Protein AF-A0A2Z6P6X8-F1 (afdb_monomer_lite)

Secondary structure (DSSP, 8-state):
-HHHHHHHHTS-GGGSPPPHHHHHHHHHHHHHHTTTSEEEEPPHHHHHHTT----SSEEEEESS-SSEEEE-TTSGGGTT--SEEE-SEEEEE--B-TTSPBPPPEEEEES-EEE-HHHHHHH-GGGEEEPPPPSSSPPEEETTTTEEEEEE-EEETTTTEEPPPEEEE---HHHHHHHHHHHHHTTSS-GGGGGTGGG-SS-GGGGGSGGGGG-----

Sequence (219 aa):
TLEDVEYAWRVSSAHYPPPLVEERLICQSICAGWADRVAKRIPISSRVAEGGTITRAGRYQSCMVDESIFLHRWSSVSTARPEFLVYNELLETKRPNKEGETSAKRAYMHGVTSVDPSWLVENAKSSCSFSPPLEDPRPFYDAQADQVKCWVIPTFGRFCWVLPKHSMPISNVELRVQVFAYALLEGQVCPCLKSVRKYMSAPPESILRRESFGQKRKG

Structure (mmCIF, N/CA/C/O backbone):
data_AF-A0A2Z6P6X8-F1
#
_entry.id   AF-A0A2Z6P6X8-F1
#
loop_
_atom_site.group_PDB
_atom_site.id
_atom_site.type_symbol
_atom_site.label_atom_id
_atom_site.label_alt_id
_atom_site.label_comp_id
_atom_site.label_asym_id
_atom_site.label_entity_id
_atom_site.label_seq_id
_atom_site.pdbx_PDB_ins_code
_atom_site.Cartn_x
_atom_site.Cartn_y
_atom_site.Cartn_z
_atom_site.occupancy
_atom_site.B_iso_or_equiv
_atom_site.auth_seq_id
_atom_site.auth_comp_id
_atom_site.auth_asym_id
_atom_site.auth_atom_id
_atom_site.pdbx_PDB_model_num
ATOM 1 N N . THR A 1 1 ? -5.338 -33.903 -24.196 1.00 64.00 1 THR A N 1
ATOM 2 C CA . THR A 1 1 ? -3.890 -34.062 -24.476 1.00 64.00 1 THR A CA 1
ATOM 3 C C . THR A 1 1 ? -3.197 -32.716 -24.310 1.00 64.00 1 THR A C 1
ATOM 5 O O . THR A 1 1 ? -3.882 -31.729 -24.073 1.00 64.00 1 THR A O 1
ATOM 8 N N . LEU A 1 2 ? -1.861 -32.647 -24.371 1.00 57.72 2 LEU A N 1
ATOM 9 C CA . LEU A 1 2 ? -1.121 -31.372 -24.282 1.00 57.72 2 LEU A CA 1
ATOM 10 C C . LEU A 1 2 ? -1.574 -30.375 -25.375 1.00 57.72 2 LEU A C 1
ATOM 12 O O . LEU A 1 2 ? -1.667 -29.176 -25.133 1.00 57.72 2 LEU A O 1
ATOM 16 N N . GLU A 1 3 ? -1.958 -30.908 -26.537 1.00 65.88 3 GLU A N 1
ATOM 17 C CA . GLU A 1 3 ? -2.521 -30.167 -27.671 1.00 65.88 3 GLU A CA 1
ATOM 18 C C . GLU A 1 3 ? -3.879 -29.513 -27.357 1.00 65.88 3 GLU A C 1
ATOM 20 O O . GLU A 1 3 ? -4.109 -28.377 -27.763 1.00 65.88 3 GLU A O 1
ATOM 25 N N . ASP A 1 4 ? -4.751 -30.164 -26.574 1.00 67.56 4 ASP A N 1
ATOM 26 C CA . ASP A 1 4 ? -6.040 -29.581 -26.157 1.00 67.56 4 ASP A CA 1
ATOM 27 C C . ASP A 1 4 ? -5.848 -28.373 -25.227 1.00 67.56 4 ASP A C 1
ATOM 29 O O . ASP A 1 4 ? -6.615 -27.411 -25.274 1.00 67.56 4 ASP A O 1
ATOM 33 N N . VAL A 1 5 ? -4.802 -28.403 -24.390 1.00 63.59 5 VAL A N 1
ATOM 34 C CA . VAL A 1 5 ? -4.461 -27.303 -23.473 1.00 63.59 5 VAL A CA 1
ATOM 35 C C . VAL A 1 5 ? -3.913 -26.111 -24.256 1.00 63.59 5 VAL A C 1
ATOM 37 O O . VAL A 1 5 ? -4.372 -24.987 -24.062 1.00 63.59 5 VAL A O 1
ATOM 40 N N . GLU A 1 6 ? -2.990 -26.346 -25.192 1.00 67.94 6 GLU A N 1
ATOM 41 C CA . GLU A 1 6 ? -2.485 -25.289 -26.077 1.00 67.94 6 GLU A CA 1
ATOM 42 C C . GLU A 1 6 ? -3.579 -24.693 -26.972 1.00 67.94 6 GLU A C 1
ATOM 44 O O . GLU A 1 6 ? -3.563 -23.493 -27.255 1.00 67.94 6 GLU A O 1
ATOM 49 N N . TYR A 1 7 ? -4.535 -25.509 -27.420 1.00 66.31 7 TYR A N 1
ATOM 50 C CA . TYR A 1 7 ? -5.678 -25.043 -28.200 1.00 66.31 7 TYR A CA 1
ATOM 51 C C . TYR A 1 7 ? -6.626 -24.182 -27.354 1.00 66.31 7 TYR A C 1
ATOM 53 O O . TYR A 1 7 ? -7.046 -23.113 -27.799 1.00 66.31 7 TYR A O 1
ATOM 61 N N . ALA A 1 8 ? -6.894 -24.577 -26.104 1.00 63.28 8 ALA A N 1
ATOM 62 C CA . ALA A 1 8 ? -7.669 -23.772 -25.161 1.00 63.28 8 ALA A CA 1
ATOM 63 C C . ALA A 1 8 ? -7.000 -22.416 -24.860 1.00 63.28 8 ALA A C 1
ATOM 65 O O . ALA A 1 8 ? -7.688 -21.406 -24.730 1.00 63.28 8 ALA A O 1
ATOM 66 N N . TRP A 1 9 ? -5.664 -22.359 -24.818 1.00 62.94 9 TRP A N 1
ATOM 67 C CA . TRP A 1 9 ? -4.906 -21.114 -24.621 1.00 62.94 9 TRP A CA 1
ATOM 68 C C . TRP A 1 9 ? -4.851 -20.221 -25.870 1.00 62.94 9 TRP A C 1
ATOM 70 O O . TRP A 1 9 ? -4.552 -19.032 -25.762 1.00 62.94 9 TRP A O 1
ATOM 80 N N . ARG A 1 10 ? -5.155 -20.765 -27.058 1.00 62.50 10 ARG A N 1
ATOM 81 C CA . ARG A 1 10 ? -5.296 -19.999 -28.309 1.00 62.50 10 ARG A CA 1
ATOM 82 C C . ARG A 1 10 ? -6.671 -19.364 -28.490 1.00 62.50 10 ARG A C 1
ATOM 84 O O . ARG A 1 10 ? -6.839 -18.578 -29.425 1.00 62.50 10 ARG A O 1
ATOM 91 N N . VAL A 1 11 ? -7.650 -19.671 -27.634 1.00 61.44 11 VAL A N 1
ATOM 92 C CA . VAL A 1 11 ? -8.944 -18.981 -27.655 1.00 61.44 11 VAL A CA 1
ATOM 93 C C . VAL A 1 11 ? -8.690 -17.501 -27.375 1.00 61.44 11 VAL A C 1
ATOM 95 O O . VAL A 1 11 ? -8.170 -17.131 -26.325 1.00 61.44 11 VAL A O 1
ATOM 98 N N . SER A 1 12 ? -9.012 -16.650 -28.350 1.00 59.09 12 SER A N 1
ATOM 99 C CA . SER A 1 12 ? -8.744 -15.216 -28.260 1.00 59.09 12 SER A CA 1
ATOM 100 C C . SER A 1 12 ? -9.442 -14.625 -27.035 1.00 59.09 12 SER A C 1
ATOM 102 O O . SER A 1 12 ? -10.672 -14.658 -26.939 1.00 59.09 12 SER A O 1
ATOM 104 N N . SER A 1 13 ? -8.662 -14.036 -26.124 1.00 62.25 13 SER A N 1
ATOM 105 C CA . SER A 1 13 ? -9.173 -13.343 -24.932 1.00 62.25 13 SER A CA 1
ATOM 106 C C . SER A 1 13 ? -10.132 -12.198 -25.273 1.00 62.25 13 SER A C 1
ATOM 108 O O . SER A 1 13 ? -10.895 -11.760 -24.419 1.00 62.25 13 SER A O 1
ATOM 110 N N . ALA A 1 14 ? -10.156 -11.751 -26.535 1.00 65.19 14 ALA A N 1
ATOM 111 C CA . ALA A 1 14 ? -11.109 -10.767 -27.034 1.00 65.19 14 ALA A CA 1
ATOM 112 C C . ALA A 1 14 ? -12.576 -11.213 -26.892 1.00 65.19 14 ALA A C 1
ATOM 114 O O . ALA A 1 14 ? -13.457 -10.362 -26.790 1.00 65.19 14 ALA A O 1
ATOM 115 N N . HIS A 1 15 ? -12.848 -12.522 -26.878 1.00 68.94 15 HIS A N 1
ATOM 116 C CA . HIS A 1 15 ? -14.208 -13.050 -26.732 1.00 68.94 15 HIS A CA 1
ATOM 117 C C . HIS A 1 15 ? -14.606 -13.332 -25.279 1.00 68.94 15 HIS A C 1
ATOM 119 O O . HIS A 1 15 ? -15.796 -13.433 -24.994 1.00 68.94 15 HIS A O 1
ATOM 125 N N . TYR A 1 16 ? -13.633 -13.413 -24.369 1.00 78.00 16 TYR A N 1
ATOM 126 C CA . TYR A 1 16 ? -13.842 -13.691 -22.949 1.00 78.00 16 TYR A CA 1
ATOM 127 C C . TYR A 1 16 ? -12.843 -12.880 -22.119 1.00 78.00 16 TYR A C 1
ATOM 129 O O . TYR A 1 16 ? -11.861 -13.435 -21.619 1.00 78.00 16 TYR A O 1
ATOM 137 N N . PRO A 1 17 ? -13.036 -11.552 -22.012 1.00 80.06 17 PRO A N 1
ATOM 138 C CA . PRO A 1 17 ? -12.164 -10.740 -21.184 1.00 80.06 17 PRO A CA 1
ATOM 139 C C . PRO A 1 17 ? -12.297 -11.192 -19.723 1.00 80.06 17 PRO A C 1
ATOM 141 O O . PRO A 1 17 ? -13.421 -11.435 -19.266 1.00 80.06 17 PRO A O 1
ATOM 144 N N . PRO A 1 18 ? -11.183 -11.307 -18.979 1.00 82.25 18 PRO A N 1
ATOM 145 C CA . PRO A 1 18 ? -11.261 -11.635 -17.567 1.00 82.25 18 PRO A CA 1
ATOM 146 C C . PRO A 1 18 ? -12.067 -10.551 -16.832 1.00 82.25 18 PRO A C 1
ATOM 148 O O . PRO A 1 18 ? -11.956 -9.362 -17.158 1.00 82.25 18 PRO A O 1
ATOM 151 N N . PRO A 1 19 ? -12.872 -10.921 -15.826 1.00 91.06 19 PRO A N 1
ATOM 152 C CA . PRO A 1 19 ? -13.464 -9.964 -14.907 1.00 91.06 19 PRO A CA 1
ATOM 153 C C . PRO A 1 19 ? -12.397 -9.038 -14.310 1.00 91.06 19 PRO A C 1
ATOM 155 O O . PRO A 1 19 ? -11.293 -9.473 -13.985 1.00 91.06 19 PRO A O 1
ATOM 158 N N . LEU A 1 20 ? -12.750 -7.773 -14.064 1.00 90.62 20 LEU A N 1
ATOM 159 C CA . LEU A 1 20 ? -11.822 -6.771 -13.508 1.00 90.62 20 LEU A CA 1
ATOM 160 C C . LEU A 1 20 ? -11.156 -7.216 -12.194 1.00 90.62 20 LEU A C 1
ATOM 162 O O . LEU A 1 20 ? -10.028 -6.829 -11.895 1.00 90.62 20 LEU A O 1
ATOM 166 N N . VAL A 1 21 ? -11.853 -8.029 -11.395 1.00 93.69 21 VAL A N 1
ATOM 167 C CA . VAL A 1 21 ? -11.309 -8.599 -10.155 1.00 93.69 21 VAL A CA 1
ATOM 168 C C . VAL A 1 21 ? -10.173 -9.580 -10.451 1.00 93.69 21 VAL A C 1
ATOM 170 O O . VAL A 1 21 ? -9.143 -9.528 -9.786 1.00 93.69 21 VAL A O 1
ATOM 173 N N . GLU A 1 22 ? -10.326 -10.437 -11.459 1.00 93.56 22 GLU A N 1
ATOM 174 C CA . GLU A 1 22 ? -9.291 -11.391 -11.865 1.00 93.56 22 GLU A CA 1
ATOM 175 C C . GLU A 1 22 ? -8.091 -10.670 -12.478 1.00 93.56 22 GLU A C 1
ATOM 177 O O . GLU A 1 22 ? -6.956 -10.938 -12.092 1.00 93.56 22 GLU A O 1
ATOM 182 N N . GLU A 1 23 ? -8.332 -9.683 -13.348 1.00 91.62 23 GLU A N 1
ATOM 183 C CA . GLU A 1 23 ? -7.271 -8.835 -13.902 1.00 91.62 23 GLU A CA 1
ATOM 184 C C . GLU A 1 23 ? -6.462 -8.163 -12.784 1.00 91.62 23 GLU A C 1
ATOM 186 O O . GLU A 1 23 ? -5.228 -8.187 -12.794 1.00 91.62 23 GLU A O 1
ATOM 191 N N . ARG A 1 24 ? -7.149 -7.623 -11.771 1.00 94.12 24 ARG A N 1
ATOM 192 C CA . ARG A 1 24 ? -6.507 -7.021 -10.601 1.00 94.12 24 ARG A CA 1
ATOM 193 C C . ARG A 1 24 ? -5.653 -8.032 -9.833 1.00 94.12 24 ARG A C 1
ATOM 195 O O . ARG A 1 24 ? -4.530 -7.695 -9.462 1.00 94.12 24 ARG A O 1
ATOM 202 N N . LEU A 1 25 ? -6.156 -9.241 -9.582 1.00 95.00 25 LEU A N 1
ATOM 203 C CA . LEU A 1 25 ? -5.418 -10.285 -8.857 1.00 95.00 25 LEU A CA 1
ATOM 204 C C . LEU A 1 25 ? -4.177 -10.747 -9.627 1.00 95.00 25 LEU A C 1
ATOM 206 O O . LEU A 1 25 ? -3.118 -10.947 -9.027 1.00 95.00 25 LEU A O 1
ATOM 210 N N . ILE A 1 26 ? -4.275 -10.856 -10.953 1.00 94.88 26 ILE A N 1
ATOM 211 C CA . ILE A 1 26 ? -3.134 -11.156 -11.823 1.00 94.88 26 ILE A CA 1
ATOM 212 C C . ILE A 1 26 ? -2.100 -10.030 -11.728 1.00 94.88 26 ILE A C 1
ATOM 214 O O . ILE A 1 26 ? -0.930 -10.301 -11.461 1.00 94.88 26 ILE A O 1
ATOM 218 N N . CYS A 1 27 ? -2.516 -8.765 -11.854 1.00 95.06 27 CYS A N 1
ATOM 219 C CA . CYS A 1 27 ? -1.616 -7.616 -11.712 1.00 95.06 27 CYS A CA 1
ATOM 220 C C . CYS A 1 27 ? -0.927 -7.580 -10.338 1.00 95.06 27 CYS A C 1
ATOM 222 O O . CYS A 1 27 ? 0.281 -7.350 -10.254 1.00 95.06 27 CYS A O 1
ATOM 224 N N . GLN A 1 28 ? -1.674 -7.848 -9.265 1.00 96.31 28 GLN A N 1
ATOM 225 C CA . GLN A 1 28 ? -1.143 -7.922 -7.905 1.00 96.31 28 GLN A CA 1
ATOM 226 C C . GLN A 1 28 ? -0.122 -9.062 -7.757 1.00 96.31 28 GLN A C 1
ATOM 228 O O . GLN A 1 28 ? 0.925 -8.869 -7.142 1.00 96.31 28 GLN A O 1
ATOM 233 N N . SER A 1 29 ? -0.380 -10.218 -8.373 1.00 96.31 29 SER A N 1
ATOM 234 C CA . SER A 1 29 ? 0.533 -11.368 -8.366 1.00 96.31 29 SER A CA 1
ATOM 235 C C . SER A 1 29 ? 1.822 -11.083 -9.144 1.00 96.31 29 SER A C 1
ATOM 237 O O . SER A 1 29 ? 2.913 -11.390 -8.666 1.00 96.31 29 SER A O 1
ATOM 239 N N . ILE A 1 30 ? 1.721 -10.427 -10.306 1.00 96.62 30 ILE A N 1
ATOM 240 C CA . ILE A 1 30 ? 2.884 -9.966 -11.080 1.00 96.62 30 ILE A CA 1
ATOM 241 C C . ILE A 1 30 ? 3.710 -8.972 -10.252 1.00 96.62 30 ILE A C 1
ATOM 243 O O . ILE A 1 30 ? 4.932 -9.085 -10.184 1.00 96.62 30 ILE A O 1
ATOM 247 N N . CYS A 1 31 ? 3.050 -8.030 -9.570 1.00 96.44 31 CYS A N 1
ATOM 248 C CA . CYS A 1 31 ? 3.716 -7.086 -8.675 1.00 96.44 31 CYS A CA 1
ATOM 249 C C . CYS A 1 31 ? 4.477 -7.791 -7.543 1.00 96.44 31 CYS A C 1
ATOM 251 O O . CYS A 1 31 ? 5.586 -7.379 -7.215 1.00 96.44 31 CYS A O 1
ATOM 253 N N . ALA A 1 32 ? 3.9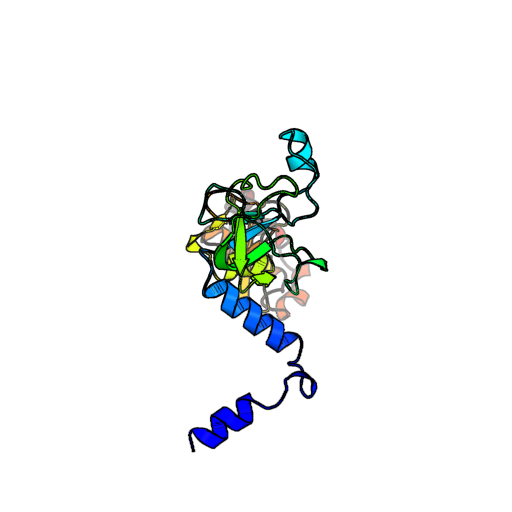00 -8.841 -6.954 1.00 95.69 32 ALA A N 1
ATOM 254 C CA . ALA A 1 32 ? 4.561 -9.632 -5.919 1.00 95.69 32 ALA A CA 1
ATOM 255 C C . ALA A 1 32 ? 5.799 -10.369 -6.460 1.00 95.69 32 ALA A C 1
ATOM 257 O O . ALA A 1 32 ? 6.834 -10.398 -5.799 1.00 95.69 32 ALA A O 1
ATOM 258 N N . GLY A 1 33 ? 5.709 -10.923 -7.675 1.00 95.38 33 GLY A N 1
ATOM 259 C CA . GLY A 1 33 ? 6.816 -11.628 -8.327 1.00 95.38 33 GLY A CA 1
ATOM 260 C C . GLY A 1 33 ? 7.974 -10.722 -8.759 1.00 95.38 33 GLY A C 1
ATOM 261 O O . GLY A 1 33 ? 9.114 -11.176 -8.799 1.00 95.38 33 GLY A O 1
ATOM 262 N N . TRP A 1 34 ? 7.699 -9.448 -9.054 1.00 95.38 34 TRP A N 1
ATOM 263 C CA . TRP A 1 34 ? 8.679 -8.460 -9.531 1.00 95.38 34 TRP A CA 1
ATOM 264 C C . TRP A 1 34 ? 8.800 -7.246 -8.602 1.00 95.38 34 TRP A C 1
ATOM 266 O O . TRP A 1 34 ? 8.953 -6.108 -9.052 1.00 95.38 34 TRP A O 1
ATOM 276 N N . ALA A 1 35 ? 8.729 -7.482 -7.293 1.00 92.06 35 ALA A N 1
ATOM 277 C CA . ALA A 1 35 ? 8.819 -6.445 -6.264 1.00 92.06 35 ALA A CA 1
ATOM 278 C C . ALA A 1 35 ? 10.137 -5.642 -6.298 1.00 92.06 35 ALA A C 1
ATOM 280 O O . ALA A 1 35 ? 10.183 -4.493 -5.858 1.00 92.06 35 ALA A O 1
ATOM 281 N N . ASP A 1 36 ? 11.208 -6.224 -6.835 1.00 92.38 36 ASP A N 1
ATOM 282 C CA . ASP A 1 36 ? 12.497 -5.576 -7.074 1.00 92.38 36 ASP A CA 1
ATOM 283 C C . ASP A 1 36 ? 12.453 -4.642 -8.299 1.00 92.38 36 ASP A C 1
ATOM 285 O O . ASP A 1 36 ? 13.053 -3.569 -8.286 1.00 92.38 36 ASP A O 1
ATOM 289 N N . ARG A 1 37 ? 11.665 -4.980 -9.328 1.00 95.88 37 ARG A N 1
ATOM 290 C CA . ARG A 1 37 ? 11.545 -4.246 -10.606 1.00 95.88 37 ARG A CA 1
ATOM 291 C C . ARG A 1 37 ? 10.405 -3.231 -10.612 1.00 95.88 37 ARG A C 1
ATOM 293 O O . ARG A 1 37 ? 9.743 -3.013 -11.627 1.00 95.88 37 ARG A O 1
ATOM 300 N N . VAL A 1 38 ? 10.192 -2.565 -9.483 1.00 97.25 38 VAL A N 1
ATOM 301 C CA . VAL A 1 38 ? 9.237 -1.457 -9.380 1.00 97.25 38 VAL A CA 1
ATOM 302 C C . VAL A 1 38 ? 9.865 -0.182 -9.944 1.00 97.25 38 VAL A C 1
ATOM 304 O O . VAL A 1 38 ? 11.063 0.088 -9.777 1.00 97.25 38 VAL A O 1
ATOM 307 N N . ALA A 1 39 ? 9.052 0.627 -10.619 1.00 97.19 39 ALA A N 1
ATOM 308 C CA . ALA A 1 39 ? 9.439 1.956 -11.059 1.00 97.19 39 ALA A CA 1
ATOM 309 C C . ALA A 1 39 ? 8.356 3.000 -10.777 1.00 97.19 39 ALA A C 1
ATOM 311 O O . ALA A 1 39 ? 7.164 2.761 -10.984 1.00 97.19 39 ALA A O 1
ATOM 312 N N . LYS A 1 40 ? 8.795 4.188 -10.350 1.00 96.44 40 LYS A N 1
ATOM 313 C CA . LYS A 1 40 ? 7.951 5.352 -10.085 1.00 96.44 40 LYS A CA 1
ATOM 314 C C . LYS A 1 40 ? 8.082 6.388 -11.194 1.00 96.44 40 LYS A C 1
ATOM 316 O O . LYS A 1 40 ? 9.181 6.713 -11.645 1.00 96.44 40 LYS A O 1
ATOM 321 N N . ARG A 1 41 ? 6.959 6.941 -11.641 1.00 95.31 41 ARG A N 1
ATOM 322 C CA . ARG A 1 41 ? 6.903 7.979 -12.674 1.00 95.31 41 ARG A CA 1
ATOM 323 C C . ARG A 1 41 ? 7.579 9.255 -12.186 1.00 95.31 41 ARG A C 1
ATOM 325 O O . ARG A 1 41 ? 7.186 9.808 -11.164 1.00 95.31 41 ARG A O 1
ATOM 332 N N . ILE A 1 42 ? 8.516 9.783 -12.973 1.00 91.69 42 ILE A N 1
ATOM 333 C CA . ILE A 1 42 ? 9.126 11.093 -12.716 1.00 91.69 42 ILE A CA 1
ATOM 334 C C . ILE A 1 42 ? 8.216 12.177 -13.321 1.00 91.69 42 ILE A C 1
ATOM 336 O O . ILE A 1 42 ? 8.041 12.189 -14.554 1.00 91.69 42 ILE A O 1
ATOM 340 N N . PRO A 1 43 ? 7.635 13.084 -12.508 1.00 84.81 43 PRO A N 1
ATOM 341 C CA . PRO A 1 43 ? 6.783 14.171 -12.987 1.00 84.81 43 PRO A CA 1
ATOM 342 C C . PRO A 1 43 ? 7.515 15.086 -13.969 1.00 84.81 43 PRO A C 1
ATOM 344 O O . PRO A 1 43 ? 8.734 15.223 -13.926 1.00 84.81 43 PRO A O 1
ATOM 347 N N . ILE A 1 44 ? 6.770 15.745 -14.860 1.00 76.81 44 ILE A N 1
ATOM 348 C CA . ILE A 1 44 ? 7.365 16.667 -15.842 1.00 76.81 44 ILE A CA 1
ATOM 349 C C . ILE A 1 44 ? 8.003 17.876 -15.140 1.00 76.81 44 ILE A C 1
ATOM 351 O O . ILE A 1 44 ? 9.074 18.304 -15.556 1.00 76.81 44 ILE A O 1
ATOM 355 N N . SER A 1 45 ? 7.405 18.372 -14.052 1.00 72.31 45 SER A N 1
ATOM 356 C CA . SER A 1 45 ? 7.933 19.492 -13.257 1.00 72.31 45 SER A CA 1
ATOM 357 C C . SER A 1 45 ? 9.356 19.238 -12.756 1.00 72.31 45 SER A C 1
ATOM 359 O O . SER A 1 45 ? 10.220 20.096 -12.908 1.00 72.31 45 SER A O 1
ATOM 361 N N . SER A 1 46 ? 9.631 18.031 -12.258 1.00 72.12 46 SER A N 1
ATOM 362 C CA . SER A 1 46 ? 10.968 17.626 -11.813 1.00 72.12 46 SER A CA 1
ATOM 363 C C . SER A 1 46 ? 11.995 17.623 -12.954 1.00 72.12 46 SER A C 1
ATOM 365 O O . SER A 1 46 ? 13.163 17.903 -12.727 1.00 72.12 46 SER A O 1
ATOM 367 N N . ARG A 1 47 ? 11.569 17.368 -14.200 1.00 65.94 47 ARG A N 1
ATOM 368 C CA . ARG A 1 47 ? 12.461 17.341 -15.378 1.00 65.94 47 ARG A CA 1
ATOM 369 C C . ARG A 1 47 ? 12.869 18.735 -15.843 1.00 65.94 47 ARG A C 1
ATOM 371 O O . ARG A 1 47 ? 13.971 18.901 -16.353 1.00 65.94 47 ARG A O 1
ATOM 378 N N . VAL A 1 48 ? 11.970 19.711 -15.699 1.00 62.28 48 VAL A N 1
ATOM 379 C CA . VAL A 1 48 ? 12.233 21.111 -16.067 1.00 62.28 48 VAL A CA 1
ATOM 380 C C . VAL A 1 48 ? 13.277 21.714 -15.127 1.00 62.28 48 VAL A C 1
ATOM 382 O O . VAL A 1 48 ? 14.165 22.423 -15.587 1.00 62.28 48 VAL A O 1
ATOM 385 N N . ALA A 1 49 ? 13.226 21.364 -13.838 1.00 62.69 49 ALA A N 1
ATOM 386 C CA . ALA A 1 49 ? 14.234 21.772 -12.859 1.00 62.69 49 ALA A CA 1
ATOM 387 C C . ALA A 1 49 ? 15.640 21.214 -13.169 1.00 62.69 49 ALA A C 1
ATOM 389 O O . ALA A 1 49 ? 16.629 21.894 -12.922 1.00 62.69 49 ALA A O 1
ATOM 390 N N . GLU A 1 50 ? 15.738 20.018 -13.763 1.00 61.06 50 GLU A N 1
ATOM 391 C CA . GLU A 1 50 ? 17.011 19.410 -14.200 1.00 61.06 50 GLU A CA 1
ATOM 392 C C . GLU A 1 50 ? 17.548 19.974 -15.535 1.00 61.06 50 GLU A C 1
ATOM 394 O O . GLU A 1 50 ? 18.534 19.463 -16.062 1.00 61.06 50 GLU A O 1
ATOM 399 N N . GLY A 1 51 ? 16.904 20.985 -16.138 1.00 57.38 51 GLY A N 1
ATOM 400 C CA . GLY A 1 51 ? 17.325 21.543 -17.434 1.00 57.38 51 GLY A CA 1
ATOM 401 C C . GLY A 1 51 ? 17.151 20.582 -18.621 1.00 57.38 51 GLY A C 1
ATOM 402 O O . GLY A 1 51 ? 17.695 20.808 -19.702 1.00 57.38 51 GLY A O 1
ATOM 403 N N . GLY A 1 52 ? 16.402 19.490 -18.437 1.00 59.25 52 GLY A N 1
ATOM 404 C CA . GLY A 1 52 ? 16.214 18.453 -19.446 1.00 59.25 52 GLY A CA 1
ATOM 405 C C . GLY A 1 52 ? 15.201 18.835 -20.528 1.00 59.25 52 GLY A C 1
ATOM 406 O O . GLY A 1 52 ? 14.195 19.499 -20.276 1.00 59.25 52 GLY A O 1
ATOM 407 N N . THR A 1 53 ? 15.411 18.343 -21.752 1.00 55.94 53 THR A N 1
ATOM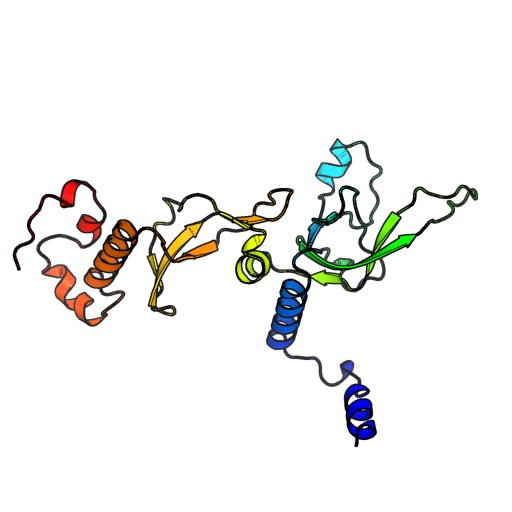 408 C CA . THR A 1 53 ? 14.451 18.499 -22.854 1.00 55.94 53 THR A CA 1
ATOM 409 C C . THR A 1 53 ? 13.110 17.852 -22.485 1.00 55.94 53 THR A C 1
ATOM 411 O O . THR A 1 53 ? 13.075 16.707 -22.017 1.00 55.94 53 THR A O 1
ATOM 414 N N . ILE A 1 54 ? 11.991 18.546 -22.738 1.00 56.03 54 ILE A N 1
ATOM 415 C CA . ILE A 1 54 ? 10.626 18.041 -22.504 1.00 56.03 54 ILE A CA 1
ATOM 416 C C . ILE A 1 54 ? 10.333 16.908 -23.499 1.00 56.03 54 ILE A C 1
ATOM 418 O O . ILE A 1 54 ? 9.695 17.076 -24.536 1.00 56.03 54 ILE A O 1
ATOM 422 N N . THR A 1 55 ? 10.839 15.714 -23.207 1.00 58.72 55 THR A N 1
ATOM 423 C CA . THR A 1 55 ? 10.525 14.512 -23.973 1.00 58.72 55 THR A CA 1
ATOM 424 C C . THR A 1 55 ? 9.159 13.988 -23.533 1.00 58.72 55 THR A C 1
ATOM 426 O O . THR A 1 55 ? 8.904 13.779 -22.346 1.00 58.72 55 THR A O 1
ATOM 429 N N . ARG A 1 56 ? 8.265 13.739 -24.501 1.00 62.03 56 ARG A N 1
ATOM 430 C CA . ARG A 1 56 ? 6.937 13.134 -24.254 1.00 62.03 56 ARG A CA 1
ATOM 431 C C . ARG A 1 56 ? 7.012 11.695 -23.724 1.00 62.03 56 ARG A C 1
ATOM 433 O O . ARG A 1 56 ? 5.995 11.145 -23.316 1.00 62.03 56 ARG A O 1
ATOM 440 N N . ALA A 1 57 ? 8.194 11.077 -23.743 1.00 67.12 57 ALA A N 1
ATOM 441 C CA . ALA A 1 57 ? 8.395 9.736 -23.217 1.00 67.12 57 ALA A CA 1
ATOM 442 C C . ALA A 1 57 ? 8.135 9.707 -21.700 1.00 67.12 57 ALA A C 1
ATOM 444 O O . ALA A 1 57 ? 8.566 10.592 -20.950 1.00 67.12 57 ALA A O 1
ATOM 445 N N . GLY A 1 58 ? 7.417 8.683 -21.237 1.00 80.94 58 GLY A N 1
ATOM 446 C CA . GLY A 1 58 ? 7.237 8.446 -19.808 1.00 80.94 58 GLY A CA 1
ATOM 447 C C . GLY A 1 58 ? 8.578 8.053 -19.194 1.00 80.94 58 GLY A C 1
ATOM 448 O O . GLY A 1 58 ? 9.026 6.939 -19.421 1.00 80.94 58 GLY A O 1
ATOM 449 N N . ARG A 1 59 ? 9.230 8.968 -18.472 1.00 91.38 59 ARG A N 1
ATOM 450 C CA . ARG A 1 59 ? 10.471 8.735 -17.723 1.00 91.38 59 ARG A CA 1
ATOM 451 C C . ARG A 1 59 ? 10.107 8.251 -16.318 1.00 91.38 59 ARG A C 1
ATOM 453 O O . ARG A 1 59 ? 9.230 8.842 -15.681 1.00 91.38 59 ARG A O 1
ATOM 460 N N . TYR A 1 60 ? 10.767 7.196 -15.867 1.00 95.12 60 TYR A N 1
ATOM 461 C CA . TYR A 1 60 ? 10.553 6.554 -14.576 1.00 95.12 60 TYR A CA 1
ATOM 462 C C . TYR A 1 60 ? 11.893 6.368 -13.857 1.00 95.12 60 TYR A C 1
ATOM 464 O O . TYR A 1 60 ? 12.940 6.259 -14.497 1.00 95.12 60 TYR A O 1
ATOM 472 N N . GLN A 1 61 ? 11.841 6.344 -12.529 1.00 95.19 61 GLN A N 1
ATOM 473 C CA . GLN A 1 61 ? 12.936 5.957 -11.647 1.00 95.19 61 GLN A CA 1
ATOM 474 C C . GLN A 1 61 ? 12.687 4.519 -11.199 1.00 95.19 61 GLN A C 1
ATOM 476 O O . GLN A 1 61 ? 11.597 4.229 -10.711 1.00 95.19 61 GLN A O 1
ATOM 481 N N . SER A 1 62 ? 13.651 3.619 -11.376 1.00 95.00 62 SER A N 1
ATOM 482 C CA . SER A 1 62 ? 13.515 2.220 -10.955 1.00 95.00 62 SER A CA 1
ATOM 483 C C . SER A 1 62 ? 14.206 1.966 -9.631 1.00 95.00 62 SER A C 1
ATOM 485 O O . SER A 1 62 ? 15.207 2.602 -9.354 1.00 95.00 62 SER A O 1
ATOM 487 N N . CYS A 1 63 ? 13.742 0.989 -8.852 1.00 92.38 63 CYS A N 1
ATOM 488 C CA . CYS A 1 63 ? 14.493 0.507 -7.694 1.00 92.38 63 CYS A CA 1
ATOM 489 C C . CYS A 1 63 ? 15.811 -0.203 -8.059 1.00 92.38 63 CYS A C 1
ATOM 491 O O . CYS A 1 63 ? 16.731 -0.180 -7.244 1.00 92.38 63 CYS A O 1
ATOM 493 N N . MET A 1 64 ? 15.914 -0.799 -9.256 1.00 91.50 64 MET A N 1
ATOM 494 C CA . MET A 1 64 ? 17.061 -1.632 -9.659 1.00 91.50 64 MET A CA 1
ATOM 495 C C . MET A 1 64 ? 18.229 -0.862 -10.275 1.00 91.50 64 MET A C 1
ATOM 497 O O . MET A 1 64 ? 19.359 -1.332 -10.204 1.00 91.50 64 MET A O 1
ATOM 501 N N . VAL A 1 65 ? 17.968 0.284 -10.906 1.00 91.56 65 VAL A N 1
ATOM 502 C CA . VAL A 1 65 ? 18.972 1.049 -11.663 1.00 91.56 65 VAL A CA 1
ATOM 503 C C . VAL A 1 65 ? 18.930 2.522 -11.277 1.00 91.56 65 VAL A C 1
ATOM 505 O O . VAL A 1 65 ? 17.862 3.050 -10.960 1.00 91.56 65 VAL A O 1
ATOM 508 N N . ASP A 1 66 ? 20.091 3.175 -11.293 1.00 88.38 66 ASP A N 1
ATOM 509 C CA . ASP A 1 66 ? 20.216 4.593 -10.937 1.00 88.38 66 ASP A CA 1
ATOM 510 C C . ASP A 1 66 ? 19.778 5.502 -12.091 1.00 88.38 66 ASP A C 1
ATOM 512 O O . ASP A 1 66 ? 19.222 6.585 -11.879 1.00 88.38 66 ASP A O 1
ATOM 516 N N . GLU A 1 67 ? 19.980 5.055 -13.330 1.00 88.75 67 GLU A N 1
ATOM 517 C CA . GLU A 1 67 ? 19.574 5.788 -14.512 1.00 88.75 67 GLU A CA 1
ATOM 518 C C . GLU A 1 67 ? 18.055 5.807 -14.678 1.00 88.75 67 GLU A C 1
ATOM 520 O O . GLU A 1 67 ? 17.305 4.901 -14.310 1.00 88.75 67 GLU A O 1
ATOM 525 N N . SER A 1 68 ? 17.578 6.867 -15.322 1.00 90.38 68 SER A N 1
ATOM 526 C CA . SER A 1 68 ? 16.172 6.948 -15.686 1.00 90.38 68 SER A CA 1
ATOM 527 C C . SER A 1 68 ? 15.829 6.001 -16.829 1.00 90.38 68 SER A C 1
ATOM 529 O O . SER A 1 68 ? 16.467 6.013 -17.882 1.00 90.38 68 SER A O 1
ATOM 531 N N . ILE A 1 69 ? 14.741 5.261 -16.645 1.00 93.38 69 ILE A N 1
ATOM 532 C CA . ILE A 1 69 ? 14.213 4.313 -17.624 1.00 93.38 69 ILE A CA 1
ATOM 533 C C . ILE A 1 69 ? 12.949 4.858 -18.284 1.00 93.38 69 ILE A C 1
ATOM 535 O O . ILE A 1 69 ? 12.296 5.779 -17.779 1.00 93.38 69 ILE A O 1
ATOM 539 N N . PHE A 1 70 ? 12.605 4.314 -19.448 1.00 92.62 70 PHE A N 1
ATOM 540 C CA . PHE A 1 70 ? 11.568 4.882 -20.301 1.00 92.62 70 PHE A CA 1
ATOM 541 C C . PHE A 1 70 ? 10.448 3.890 -20.594 1.00 92.62 70 PHE A C 1
ATOM 543 O O . PHE A 1 70 ? 10.668 2.744 -20.972 1.00 92.62 70 PHE A O 1
ATOM 550 N N . LEU A 1 71 ? 9.212 4.365 -20.498 1.00 93.38 71 LEU A N 1
ATOM 551 C CA . LEU A 1 71 ? 8.045 3.646 -20.976 1.00 93.38 71 LEU A CA 1
ATOM 552 C C . LEU A 1 71 ? 7.977 3.751 -22.500 1.00 93.38 71 LEU A C 1
ATOM 554 O O . LEU A 1 71 ? 7.978 4.853 -23.063 1.00 93.38 71 LEU A O 1
ATOM 558 N N . HIS A 1 72 ? 7.924 2.604 -23.177 1.00 88.94 72 HIS A N 1
ATOM 559 C CA . HIS A 1 72 ? 7.829 2.585 -24.629 1.00 88.94 72 HIS A CA 1
ATOM 560 C C . HIS A 1 72 ? 6.467 3.114 -25.106 1.00 88.94 72 HIS A C 1
ATOM 562 O O . HIS A 1 72 ? 5.426 2.803 -24.532 1.00 88.94 72 HIS A O 1
ATOM 568 N N . ARG A 1 73 ? 6.461 3.886 -26.202 1.00 86.25 73 ARG A N 1
ATOM 569 C CA . ARG A 1 73 ? 5.248 4.534 -26.743 1.00 86.25 73 ARG A CA 1
ATOM 570 C C . ARG A 1 73 ? 4.158 3.561 -27.213 1.00 86.25 73 ARG A C 1
ATOM 572 O O . ARG A 1 73 ? 3.026 3.975 -27.385 1.00 86.25 73 ARG A O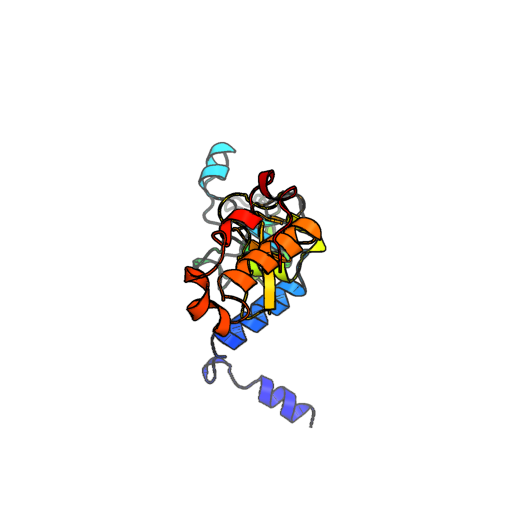 1
ATOM 579 N N . TRP A 1 74 ? 4.526 2.309 -27.481 1.00 86.56 74 TRP A N 1
ATOM 580 C CA . TRP A 1 74 ? 3.601 1.244 -27.895 1.00 86.56 74 TRP A CA 1
ATOM 581 C C . TRP A 1 74 ? 3.173 0.342 -26.737 1.00 86.56 74 TRP A C 1
ATOM 583 O O . TRP A 1 74 ? 2.463 -0.630 -26.955 1.00 86.56 74 TRP A O 1
ATOM 593 N N . SER A 1 75 ? 3.611 0.635 -25.510 1.00 90.56 75 SER A N 1
ATOM 594 C CA . SER A 1 75 ? 3.080 -0.059 -24.341 1.00 90.56 75 SER A CA 1
ATOM 595 C C . SER A 1 75 ? 1.594 0.271 -24.181 1.00 90.56 75 SER A C 1
ATOM 597 O O . SER A 1 75 ? 1.196 1.428 -24.346 1.00 90.56 75 SER A O 1
ATOM 599 N N . SER A 1 76 ? 0.788 -0.722 -23.811 1.00 89.94 76 SER A N 1
ATOM 600 C CA . SER A 1 76 ? -0.639 -0.554 -23.506 1.00 89.94 76 SER A CA 1
ATOM 601 C C . SER A 1 76 ? -0.886 0.481 -22.401 1.00 89.94 76 SER A C 1
ATOM 603 O O . SER A 1 76 ? -1.844 1.246 -22.469 1.00 89.94 76 SER A O 1
ATOM 605 N N . VAL A 1 77 ? 0.026 0.598 -21.430 1.00 91.12 77 VAL A N 1
ATOM 606 C CA . VAL A 1 77 ? -0.081 1.564 -20.321 1.00 91.12 77 VAL A CA 1
ATOM 607 C C . VAL A 1 77 ? 0.513 2.944 -20.642 1.00 91.12 77 VAL A C 1
ATOM 609 O O . VAL A 1 77 ? 0.551 3.826 -19.781 1.00 91.12 77 VAL A O 1
ATOM 612 N N . SER A 1 78 ? 0.979 3.167 -21.877 1.00 89.12 78 SER A N 1
ATOM 613 C CA . SER A 1 78 ? 1.608 4.432 -22.293 1.00 89.12 78 SER A CA 1
ATOM 614 C C . SER A 1 78 ? 0.668 5.635 -22.233 1.00 89.12 78 SER A C 1
ATOM 616 O O . SER A 1 78 ? 1.132 6.742 -21.963 1.00 89.12 78 SER A O 1
ATOM 618 N N . THR A 1 79 ? -0.636 5.422 -22.417 1.00 87.62 79 THR A N 1
ATOM 619 C CA . THR A 1 79 ? -1.657 6.468 -22.289 1.00 87.62 79 THR A CA 1
ATOM 620 C C . THR A 1 79 ? -1.936 6.801 -20.826 1.00 87.62 79 THR A C 1
ATOM 622 O O . THR A 1 79 ? -1.879 7.971 -20.439 1.00 87.62 79 THR A O 1
ATOM 625 N N . ALA A 1 80 ? -2.171 5.774 -20.001 1.00 89.38 80 ALA A N 1
ATOM 626 C CA . ALA A 1 80 ? -2.494 5.928 -18.583 1.00 89.38 80 ALA A CA 1
ATOM 627 C C . ALA A 1 80 ? -1.334 6.544 -17.786 1.00 89.38 80 ALA A C 1
ATOM 629 O O . ALA A 1 80 ? -1.551 7.412 -16.943 1.00 89.38 80 ALA A O 1
ATOM 630 N N . ARG A 1 81 ? -0.090 6.143 -18.096 1.00 89.56 81 ARG A N 1
ATOM 631 C CA . ARG A 1 81 ? 1.139 6.588 -17.414 1.00 89.56 81 ARG A CA 1
ATOM 632 C C . ARG A 1 81 ? 0.998 6.467 -15.890 1.00 89.56 81 ARG A C 1
ATOM 634 O O . ARG A 1 81 ? 0.988 7.503 -15.225 1.00 89.56 81 ARG A O 1
ATOM 641 N N . PRO A 1 82 ? 0.848 5.257 -15.337 1.00 94.06 82 PRO A N 1
ATOM 642 C CA . PRO A 1 82 ? 0.594 5.086 -13.909 1.00 94.06 82 PRO A CA 1
ATOM 643 C C . PRO A 1 82 ? 1.729 5.665 -13.054 1.00 94.06 82 PRO A C 1
ATOM 645 O O . PRO A 1 82 ? 2.854 5.833 -13.525 1.00 94.06 82 PRO A O 1
ATOM 648 N N . GLU A 1 83 ? 1.436 6.020 -11.800 1.00 95.06 83 GLU A N 1
ATOM 649 C CA . GLU A 1 83 ? 2.473 6.512 -10.884 1.00 95.06 83 GLU A CA 1
ATOM 650 C C . GLU A 1 83 ? 3.492 5.419 -10.568 1.00 95.06 83 GLU A C 1
ATOM 652 O O . GLU A 1 83 ? 4.690 5.689 -10.612 1.00 95.06 83 GLU A O 1
ATOM 657 N N . PHE A 1 84 ? 3.015 4.200 -10.318 1.00 96.38 84 PHE A N 1
ATOM 658 C CA . PHE A 1 84 ? 3.833 3.023 -10.071 1.00 96.38 84 PHE A CA 1
ATOM 659 C C . PHE A 1 84 ? 3.525 1.935 -11.091 1.00 96.38 84 PHE A C 1
ATOM 661 O O . PHE A 1 84 ? 2.388 1.753 -11.531 1.00 96.38 84 PHE A O 1
ATOM 668 N N . LEU A 1 85 ? 4.564 1.208 -11.468 1.00 97.25 85 LEU A N 1
ATOM 669 C CA . LEU A 1 85 ? 4.478 0.046 -12.337 1.00 97.25 85 LEU A CA 1
ATOM 670 C C . LEU A 1 85 ? 5.585 -0.945 -11.991 1.00 97.25 85 LEU A C 1
ATOM 672 O O . LEU A 1 85 ? 6.577 -0.579 -11.356 1.00 97.25 85 LEU A O 1
ATOM 676 N N . VAL A 1 86 ? 5.424 -2.177 -12.456 1.00 97.56 86 VAL A N 1
ATOM 677 C CA . VAL A 1 86 ? 6.495 -3.175 -12.542 1.00 97.56 86 VAL A CA 1
ATOM 678 C C . VAL A 1 86 ? 6.789 -3.492 -13.998 1.00 97.56 86 VAL A C 1
ATOM 680 O O . VAL A 1 86 ? 5.944 -3.284 -14.875 1.00 97.56 86 VAL A O 1
ATOM 683 N N . TYR A 1 87 ? 7.996 -3.976 -14.262 1.00 97.31 87 TYR A N 1
ATOM 684 C CA . TYR A 1 87 ? 8.428 -4.380 -15.594 1.00 97.31 87 TYR A CA 1
ATOM 685 C C . TYR A 1 87 ? 9.127 -5.737 -15.555 1.00 97.31 87 TYR A C 1
ATOM 687 O O . TYR A 1 87 ? 9.815 -6.068 -14.590 1.00 97.31 87 TYR A O 1
ATOM 695 N N . ASN A 1 88 ? 8.980 -6.501 -16.637 1.00 95.94 88 ASN A N 1
ATOM 696 C CA . ASN A 1 88 ? 9.681 -7.765 -16.797 1.00 95.94 88 ASN A CA 1
ATOM 697 C C . ASN A 1 88 ? 11.163 -7.527 -17.095 1.00 95.94 88 ASN A C 1
ATOM 699 O O . ASN A 1 88 ? 12.021 -8.112 -16.457 1.00 95.94 88 ASN A O 1
ATOM 703 N N . GLU A 1 89 ? 11.495 -6.651 -18.042 1.00 95.00 89 GLU A N 1
ATOM 704 C CA . GLU A 1 89 ? 12.886 -6.446 -18.465 1.00 95.00 89 GLU A CA 1
ATOM 705 C C . GLU A 1 89 ? 13.149 -5.023 -18.970 1.00 95.00 89 GLU A C 1
ATOM 707 O O . GLU A 1 89 ? 12.222 -4.259 -19.269 1.00 95.00 89 GLU A O 1
ATOM 712 N N . LEU A 1 90 ? 14.435 -4.680 -19.073 1.00 94.94 90 LEU A N 1
ATOM 713 C CA . LEU A 1 90 ? 14.917 -3.434 -19.658 1.00 94.94 90 LEU A CA 1
ATOM 714 C C . LEU A 1 90 ? 15.622 -3.727 -20.980 1.00 94.94 90 LEU A C 1
ATOM 716 O O . LEU A 1 90 ? 16.640 -4.412 -21.017 1.00 94.94 90 LEU A O 1
ATOM 720 N N . LEU A 1 91 ? 15.096 -3.159 -22.061 1.00 92.94 91 LEU A N 1
ATOM 721 C CA . LEU A 1 91 ? 15.668 -3.262 -23.396 1.00 92.94 91 LEU A CA 1
ATOM 722 C C . LEU A 1 91 ? 16.412 -1.978 -23.732 1.00 92.94 91 LEU A C 1
ATOM 724 O O . LEU A 1 91 ? 15.827 -0.897 -23.854 1.00 92.94 91 LEU A O 1
ATOM 728 N N . GLU A 1 92 ? 17.720 -2.090 -23.898 1.00 89.81 92 GLU A N 1
ATOM 729 C CA . GLU A 1 92 ? 18.547 -0.958 -24.276 1.00 89.81 92 GLU A CA 1
ATOM 730 C C . GLU A 1 92 ? 18.498 -0.747 -25.783 1.00 89.81 92 GLU A C 1
ATOM 732 O O . GLU A 1 92 ? 18.828 -1.627 -26.575 1.00 89.81 92 GLU A O 1
ATOM 737 N N . THR A 1 93 ? 18.112 0.456 -26.193 1.00 83.19 93 THR A N 1
ATOM 738 C CA . THR A 1 93 ? 18.081 0.824 -27.607 1.00 83.19 93 THR A CA 1
ATOM 739 C C . THR A 1 93 ? 18.944 2.049 -27.853 1.00 83.19 93 THR A C 1
ATOM 741 O O . THR A 1 93 ? 18.983 2.995 -27.059 1.00 83.19 93 THR A O 1
ATOM 744 N N . LYS A 1 94 ? 19.639 2.023 -28.986 1.00 78.44 94 LYS A N 1
ATOM 745 C CA . LYS A 1 94 ? 20.310 3.175 -29.578 1.00 78.44 94 LYS A CA 1
ATOM 746 C C . LYS A 1 94 ? 19.453 3.610 -30.759 1.00 78.44 94 LYS A C 1
ATOM 748 O O . LYS A 1 94 ? 19.097 2.771 -31.583 1.00 78.44 94 LYS A O 1
ATOM 753 N N . ARG A 1 95 ? 19.066 4.883 -30.834 1.00 64.88 95 ARG A N 1
ATOM 754 C CA . ARG A 1 95 ? 18.348 5.405 -32.002 1.00 64.88 95 ARG A CA 1
ATOM 755 C C . ARG A 1 95 ? 19.255 6.406 -32.706 1.00 64.88 95 ARG A C 1
ATOM 757 O O . ARG A 1 95 ? 19.654 7.370 -32.065 1.00 64.88 95 ARG A O 1
ATOM 764 N N . PRO A 1 96 ? 19.599 6.220 -33.985 1.00 61.41 96 PRO A N 1
ATOM 765 C CA . PRO A 1 96 ? 20.237 7.296 -34.727 1.00 61.41 96 PRO A CA 1
ATOM 766 C C . PRO A 1 96 ? 19.281 8.497 -34.766 1.00 61.41 96 PRO A C 1
ATOM 768 O O . PRO A 1 96 ? 18.067 8.332 -34.946 1.00 61.41 96 PRO A O 1
ATOM 771 N N . ASN A 1 97 ? 19.798 9.699 -34.522 1.00 64.44 97 ASN A N 1
ATOM 772 C CA . ASN A 1 97 ? 19.057 10.921 -34.809 1.00 64.44 97 ASN A CA 1
ATOM 773 C C . ASN A 1 97 ? 18.909 11.078 -36.341 1.00 64.44 97 ASN A C 1
ATOM 775 O O . ASN A 1 97 ? 19.459 10.297 -37.120 1.00 64.44 97 ASN A O 1
ATOM 779 N N . LYS A 1 98 ? 18.127 12.068 -36.794 1.00 59.12 98 LYS A N 1
ATOM 780 C CA . LYS A 1 98 ? 17.922 12.316 -38.237 1.00 59.12 9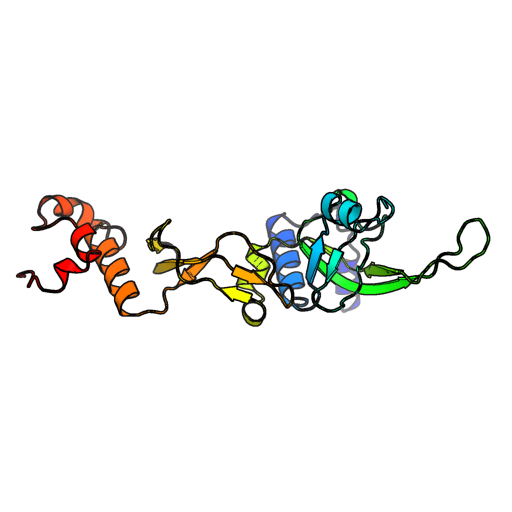8 LYS A CA 1
ATOM 781 C C . LYS A 1 98 ? 19.226 12.642 -38.986 1.00 59.12 98 LYS A C 1
ATOM 783 O O . LYS A 1 98 ? 19.248 12.551 -40.205 1.00 59.12 98 LYS A O 1
ATOM 788 N N . GLU A 1 99 ? 20.277 12.994 -38.251 1.00 73.94 99 GLU A N 1
ATOM 789 C CA . GLU A 1 99 ? 21.605 13.377 -38.738 1.00 73.94 99 GLU A CA 1
ATOM 790 C C . GLU A 1 99 ? 22.601 12.197 -38.722 1.00 73.94 99 GLU A C 1
ATOM 792 O O . GLU A 1 99 ? 23.756 12.360 -39.097 1.00 73.94 99 GLU A O 1
ATOM 797 N N . GLY A 1 100 ? 22.163 10.989 -38.339 1.00 66.31 100 GLY A N 1
ATOM 798 C CA . GLY A 1 100 ? 22.991 9.776 -38.333 1.00 66.31 100 GLY A CA 1
ATOM 799 C C . GLY A 1 100 ? 23.889 9.615 -37.102 1.00 66.31 100 GLY A C 1
ATOM 800 O O . GLY A 1 100 ? 24.531 8.576 -36.944 1.00 66.31 100 GLY A O 1
ATOM 801 N N . GLU A 1 101 ? 23.897 10.578 -36.183 1.00 68.06 101 GLU A N 1
ATOM 802 C CA . GLU A 1 101 ? 24.579 10.453 -34.902 1.00 68.06 101 GLU A CA 1
ATOM 803 C C . GLU A 1 101 ? 23.782 9.529 -33.976 1.00 68.06 101 GLU A C 1
ATOM 805 O O . GLU A 1 101 ? 22.559 9.619 -33.812 1.00 68.06 101 GLU A O 1
ATOM 810 N N . THR A 1 102 ? 24.481 8.591 -33.351 1.00 64.00 102 THR A N 1
ATOM 811 C CA . THR A 1 102 ? 23.844 7.623 -32.461 1.00 64.00 102 THR A CA 1
ATOM 812 C C . THR A 1 102 ? 23.405 8.325 -31.179 1.00 64.00 102 THR A C 1
ATOM 814 O O . THR A 1 102 ? 24.242 8.846 -30.446 1.00 64.00 102 THR A O 1
ATOM 817 N N . SER A 1 103 ? 22.101 8.327 -30.873 1.00 65.44 103 SER A N 1
ATOM 818 C CA . SER A 1 103 ? 21.613 8.895 -29.615 1.00 65.44 103 SER A CA 1
ATOM 819 C C . SER A 1 103 ? 22.253 8.206 -28.413 1.00 65.44 103 SER A C 1
ATOM 821 O O . SER A 1 103 ? 22.591 7.019 -28.467 1.00 65.44 103 SER A O 1
ATOM 823 N N . ALA A 1 104 ? 22.275 8.907 -27.279 1.00 69.50 104 ALA A N 1
ATOM 824 C CA . ALA A 1 104 ? 22.526 8.283 -25.986 1.00 69.50 104 ALA A CA 1
ATOM 825 C C . ALA A 1 104 ? 21.676 7.007 -25.820 1.00 69.50 104 ALA A C 1
ATOM 827 O O . ALA A 1 104 ? 20.503 6.961 -26.219 1.00 69.50 104 ALA A O 1
ATOM 828 N N . LYS A 1 105 ? 22.297 5.965 -25.261 1.00 80.06 105 LYS A N 1
ATOM 829 C CA . LYS A 1 105 ? 21.678 4.667 -24.971 1.00 80.06 105 LYS A CA 1
ATOM 830 C C . LYS A 1 105 ? 20.480 4.886 -24.041 1.00 80.06 105 LYS A C 1
ATOM 832 O O . LYS A 1 105 ? 20.620 5.541 -23.013 1.00 80.06 105 LYS A O 1
ATOM 837 N N . ARG A 1 106 ? 19.298 4.375 -24.403 1.00 85.94 106 ARG A N 1
ATOM 838 C CA . ARG A 1 106 ? 18.081 4.474 -23.575 1.00 85.94 106 ARG A CA 1
ATOM 839 C C . ARG A 1 106 ? 17.554 3.090 -23.234 1.00 85.94 106 ARG A C 1
ATOM 841 O O . ARG A 1 106 ? 17.298 2.300 -24.142 1.00 85.94 106 ARG A O 1
ATOM 848 N N . ALA A 1 107 ? 17.336 2.840 -21.946 1.00 92.00 107 ALA A N 1
ATOM 849 C CA . ALA A 1 107 ? 16.684 1.636 -21.447 1.00 92.00 107 ALA A CA 1
ATOM 850 C C . ALA A 1 107 ? 15.157 1.806 -21.463 1.00 92.00 107 ALA A C 1
ATOM 852 O O . ALA A 1 107 ? 14.612 2.722 -20.839 1.00 92.00 107 ALA A O 1
ATOM 853 N N . TYR A 1 108 ? 14.466 0.936 -22.195 1.00 93.12 108 TYR A N 1
ATOM 854 C CA . TYR A 1 108 ? 13.012 0.905 -22.282 1.00 93.12 108 TYR A CA 1
ATOM 855 C C . TYR A 1 108 ? 12.445 -0.284 -21.518 1.00 93.12 108 TYR A C 1
ATOM 857 O O . TYR A 1 108 ? 12.923 -1.402 -21.663 1.00 93.12 108 TYR A O 1
ATOM 865 N N . MET A 1 109 ? 11.390 -0.045 -20.748 1.00 95.38 109 MET A N 1
ATOM 866 C CA . MET A 1 109 ? 10.686 -1.101 -20.027 1.00 95.38 109 MET A CA 1
ATOM 867 C C . MET A 1 109 ? 9.848 -1.955 -20.977 1.00 95.38 109 MET A C 1
ATOM 869 O O . MET A 1 109 ? 9.102 -1.417 -21.806 1.00 95.38 109 MET A O 1
ATOM 873 N N . HIS A 1 110 ? 9.931 -3.272 -20.804 1.00 94.56 110 HIS A N 1
ATOM 874 C CA . HIS A 1 110 ? 9.132 -4.268 -21.510 1.00 94.56 110 HIS A CA 1
ATOM 875 C C . HIS A 1 110 ? 8.390 -5.177 -20.511 1.00 94.56 110 HIS A C 1
ATOM 877 O O . HIS A 1 110 ? 8.836 -5.358 -19.378 1.00 94.56 110 HIS A O 1
ATOM 883 N N . GLY A 1 111 ? 7.216 -5.692 -20.900 1.00 94.56 111 GLY A N 1
ATOM 884 C CA . GLY A 1 111 ? 6.325 -6.437 -19.994 1.00 94.56 111 GLY A CA 1
ATOM 885 C C . GLY A 1 111 ? 5.812 -5.596 -18.818 1.00 94.56 111 GLY A C 1
ATOM 886 O O . GLY A 1 111 ? 5.961 -5.983 -17.665 1.00 94.56 111 GLY A O 1
ATOM 887 N N . VAL A 1 112 ? 5.284 -4.401 -19.102 1.00 96.38 112 VAL A N 1
ATOM 888 C CA . VAL A 1 112 ? 4.914 -3.412 -18.077 1.00 96.38 112 VAL A CA 1
ATOM 889 C C . VAL A 1 112 ? 3.504 -3.647 -17.543 1.00 96.38 112 VAL A C 1
ATOM 891 O O . VAL A 1 112 ? 2.565 -3.728 -18.332 1.00 96.38 112 VAL A O 1
ATOM 894 N N . THR A 1 113 ? 3.352 -3.637 -16.217 1.00 96.50 113 THR A N 1
ATOM 895 C CA . THR A 1 113 ? 2.057 -3.750 -15.523 1.00 96.50 113 THR A CA 1
ATOM 896 C C . THR A 1 113 ? 1.877 -2.598 -14.534 1.00 96.50 113 THR A C 1
ATOM 898 O O . THR A 1 113 ? 2.803 -2.265 -13.795 1.00 96.50 113 THR A O 1
ATOM 901 N N . SER A 1 114 ? 0.700 -1.963 -14.531 1.00 96.19 114 SER A N 1
ATOM 902 C CA . SER A 1 114 ? 0.367 -0.893 -13.578 1.00 96.19 114 SER A CA 1
ATOM 903 C C . SER A 1 114 ? 0.243 -1.446 -12.161 1.00 96.19 114 SER A C 1
ATOM 905 O O . SER A 1 114 ? -0.281 -2.540 -11.976 1.00 96.19 114 SER A O 1
ATOM 907 N N . VAL A 1 115 ? 0.671 -0.675 -11.161 1.00 96.06 115 VAL A N 1
ATOM 908 C CA . VAL A 1 115 ? 0.658 -1.098 -9.756 1.00 96.06 115 VAL A CA 1
ATOM 909 C C . VAL A 1 115 ? -0.092 -0.094 -8.893 1.00 96.06 115 VAL A C 1
ATOM 911 O O . VAL A 1 115 ? 0.171 1.108 -8.956 1.00 96.06 115 VAL A O 1
ATOM 914 N N . ASP A 1 116 ? -1.005 -0.598 -8.062 1.00 95.44 116 ASP A N 1
ATOM 915 C CA . ASP A 1 116 ? -1.556 0.174 -6.951 1.00 95.44 116 ASP A CA 1
ATOM 916 C C . ASP A 1 116 ? -0.525 0.238 -5.804 1.00 95.44 116 ASP A C 1
ATOM 918 O O . ASP A 1 116 ? 0.018 -0.801 -5.414 1.00 95.44 116 ASP A O 1
ATOM 922 N N . PRO A 1 117 ? -0.251 1.421 -5.226 1.00 94.88 117 PRO A N 1
ATOM 923 C CA . PRO A 1 117 ? 0.680 1.569 -4.107 1.00 94.88 117 PRO A CA 1
ATOM 924 C C . PRO A 1 117 ? 0.417 0.634 -2.917 1.00 94.88 117 PRO A C 1
ATOM 926 O O . PRO A 1 117 ? 1.362 0.226 -2.243 1.00 94.88 117 PRO A O 1
ATOM 929 N N . SER A 1 118 ? -0.845 0.283 -2.646 1.00 94.44 118 SER A N 1
ATOM 930 C CA . SER A 1 118 ? -1.207 -0.638 -1.559 1.00 94.44 118 SER A CA 1
ATOM 931 C C . SER A 1 118 ? -0.603 -2.031 -1.750 1.00 94.44 118 SER A C 1
ATOM 933 O O . SER A 1 118 ? -0.169 -2.648 -0.776 1.00 94.44 118 SER A O 1
ATOM 935 N N . TRP A 1 119 ? -0.464 -2.494 -2.996 1.00 95.81 119 TRP A N 1
ATOM 936 C CA . TRP A 1 119 ? 0.094 -3.812 -3.307 1.00 95.81 119 TRP A CA 1
ATOM 937 C C . TRP A 1 119 ? 1.583 -3.901 -2.981 1.00 95.81 119 TRP A C 1
ATOM 939 O O . TRP A 1 119 ? 2.064 -4.981 -2.647 1.00 95.81 119 TRP A O 1
ATOM 949 N N . LEU A 1 120 ? 2.310 -2.780 -3.042 1.00 95.94 120 LEU A N 1
ATOM 950 C CA . LEU A 1 120 ? 3.715 -2.723 -2.632 1.00 95.94 120 LEU A CA 1
ATOM 951 C C . LEU A 1 120 ? 3.844 -2.981 -1.129 1.00 95.94 120 LEU A C 1
ATOM 953 O O . LEU A 1 120 ? 4.690 -3.761 -0.700 1.00 95.94 120 LEU A O 1
ATOM 957 N N . VAL A 1 121 ? 2.960 -2.380 -0.330 1.00 95.38 121 VAL A N 1
ATOM 958 C CA . VAL A 1 121 ? 2.944 -2.581 1.124 1.00 95.38 121 VAL A CA 1
ATOM 959 C C . VAL A 1 121 ? 2.516 -3.999 1.489 1.00 95.38 121 VAL A C 1
ATOM 961 O O . VAL A 1 121 ? 3.012 -4.559 2.458 1.00 95.38 121 VAL A O 1
ATOM 964 N N . GLU A 1 122 ? 1.596 -4.600 0.741 1.00 93.25 122 GLU A N 1
ATOM 965 C CA . GLU A 1 122 ? 1.092 -5.943 1.036 1.00 93.25 122 GLU A CA 1
ATOM 966 C C . GLU A 1 122 ? 2.084 -7.041 0.641 1.00 93.25 122 GLU A C 1
ATOM 968 O O . GLU A 1 122 ? 2.346 -7.938 1.445 1.00 93.25 122 GLU A O 1
ATOM 973 N N . ASN A 1 123 ? 2.666 -6.941 -0.558 1.00 93.25 123 ASN A N 1
ATOM 974 C CA . ASN A 1 123 ? 3.453 -8.014 -1.171 1.00 93.25 123 ASN A CA 1
ATOM 975 C C . ASN A 1 123 ? 4.971 -7.827 -1.053 1.00 93.25 123 ASN A C 1
ATOM 977 O O . ASN A 1 123 ? 5.713 -8.796 -1.171 1.00 93.25 123 ASN A O 1
ATOM 981 N N . ALA A 1 124 ? 5.447 -6.602 -0.814 1.00 93.06 124 ALA A N 1
ATOM 982 C CA . ALA A 1 124 ? 6.869 -6.261 -0.812 1.00 93.06 124 ALA A CA 1
ATOM 983 C C . ALA A 1 124 ? 7.296 -5.567 0.493 1.00 93.06 124 ALA A C 1
ATOM 985 O O . ALA A 1 124 ? 8.124 -4.655 0.495 1.00 93.06 124 ALA A O 1
ATOM 986 N N . LYS A 1 125 ? 6.755 -6.033 1.631 1.00 92.88 125 LYS A N 1
ATOM 987 C CA . LYS A 1 125 ? 7.016 -5.483 2.978 1.00 92.88 125 LYS A CA 1
ATOM 988 C C . LYS A 1 125 ? 8.498 -5.354 3.321 1.00 92.88 125 LYS A C 1
ATOM 990 O O . LYS A 1 125 ? 8.869 -4.405 3.998 1.00 92.88 125 LYS A O 1
ATOM 995 N N . SER A 1 126 ? 9.337 -6.282 2.861 1.00 93.38 126 SER A N 1
ATOM 996 C CA . SER A 1 126 ? 10.793 -6.255 3.079 1.00 93.38 126 SER A CA 1
ATOM 997 C C . SER A 1 126 ? 11.482 -5.057 2.424 1.00 93.38 126 SER A C 1
ATOM 999 O O . SER A 1 126 ? 12.563 -4.663 2.848 1.00 93.38 126 SER A O 1
ATOM 1001 N N . SER A 1 127 ? 10.860 -4.480 1.398 1.00 94.44 127 SER A N 1
ATOM 1002 C CA . SER A 1 127 ? 11.322 -3.282 0.697 1.00 94.44 127 SER A CA 1
ATOM 1003 C C . SER A 1 127 ? 10.634 -2.012 1.208 1.00 94.44 127 SER A C 1
ATOM 1005 O O . SER A 1 127 ? 10.883 -0.929 0.674 1.00 94.44 127 SER A O 1
ATOM 1007 N N . CYS A 1 128 ? 9.775 -2.126 2.227 1.00 96.06 128 CYS A N 1
ATOM 1008 C CA . CYS A 1 128 ? 9.118 -1.004 2.878 1.00 96.06 128 CYS A CA 1
ATOM 1009 C C . CYS A 1 128 ? 9.822 -0.615 4.178 1.00 96.06 128 CYS A C 1
ATOM 1011 O O . CYS A 1 128 ? 10.324 -1.451 4.925 1.00 96.06 128 CYS A O 1
ATOM 1013 N N . SER A 1 129 ? 9.769 0.673 4.496 1.00 96.50 129 SER A N 1
ATOM 1014 C CA . SER A 1 129 ? 9.961 1.183 5.852 1.00 96.50 129 SER A CA 1
ATOM 1015 C C . SER A 1 129 ? 8.683 1.885 6.297 1.00 96.50 129 SER A C 1
ATOM 1017 O O . SER A 1 129 ? 7.942 2.418 5.473 1.00 96.50 129 SER A O 1
ATOM 1019 N N . PHE A 1 130 ? 8.389 1.863 7.593 1.00 95.94 130 PHE A N 1
ATOM 1020 C CA . PHE A 1 130 ? 7.138 2.393 8.134 1.00 95.94 130 PHE A CA 1
ATOM 1021 C C . PHE A 1 130 ? 7.430 3.516 9.121 1.00 95.94 130 PHE A C 1
ATOM 1023 O O . PHE A 1 130 ? 8.330 3.395 9.955 1.00 95.94 130 PHE A O 1
ATOM 1030 N N . SER A 1 131 ? 6.663 4.603 9.036 1.00 95.62 131 SER A N 1
ATOM 1031 C CA . SER A 1 131 ? 6.671 5.633 10.073 1.00 95.62 131 SER A CA 1
ATOM 1032 C C . SER A 1 131 ? 6.237 5.053 11.428 1.00 95.62 131 SER A C 1
ATOM 1034 O O . SER A 1 131 ? 5.568 4.014 11.475 1.00 95.62 131 SER A O 1
ATOM 1036 N N . PRO A 1 132 ? 6.505 5.757 12.540 1.00 93.12 132 PRO A N 1
ATOM 1037 C CA . PRO A 1 132 ? 5.770 5.522 13.776 1.00 93.12 132 PRO A CA 1
ATOM 1038 C C . PRO A 1 132 ? 4.244 5.585 13.545 1.00 93.12 132 PRO A C 1
ATOM 1040 O O . PRO A 1 132 ? 3.804 6.258 12.600 1.00 93.12 132 PRO A O 1
ATOM 1043 N N . PRO A 1 133 ? 3.433 4.907 14.384 1.00 93.19 133 PRO A N 1
ATOM 1044 C CA . PRO A 1 133 ? 1.979 5.023 14.349 1.00 93.19 133 PRO A CA 1
ATOM 1045 C C . PRO A 1 133 ? 1.533 6.484 14.392 1.00 93.19 133 PRO A C 1
ATOM 1047 O O . PRO A 1 133 ? 2.013 7.257 15.221 1.00 93.19 133 PRO A O 1
ATOM 1050 N N . LEU A 1 134 ? 0.610 6.850 13.510 1.00 93.00 134 LEU A N 1
ATOM 1051 C CA . LEU A 1 134 ? 0.016 8.179 13.494 1.00 93.00 134 LEU A CA 1
ATOM 1052 C C . LEU A 1 134 ? -0.870 8.377 14.729 1.00 93.00 134 LEU A C 1
ATOM 1054 O O . LEU A 1 134 ? -1.587 7.464 15.149 1.00 93.00 134 LEU A O 1
ATOM 1058 N N . GLU A 1 135 ? -0.836 9.585 15.287 1.00 88.06 135 GLU A N 1
ATOM 1059 C CA . GLU A 1 135 ? -1.742 9.990 16.368 1.00 88.06 135 GLU A CA 1
ATOM 1060 C C . GLU A 1 135 ? -3.148 10.296 15.831 1.00 88.06 135 GLU A C 1
ATOM 1062 O O . GLU A 1 135 ? -4.146 9.955 16.469 1.00 88.06 135 GLU A O 1
ATOM 1067 N N . ASP A 1 136 ? -3.220 10.872 14.627 1.00 89.62 136 ASP A N 1
ATOM 1068 C CA . ASP A 1 136 ? -4.452 11.148 13.891 1.00 89.62 136 ASP A CA 1
ATOM 1069 C C . ASP A 1 136 ? -4.338 10.631 12.441 1.00 89.62 136 ASP A C 1
ATOM 1071 O O . ASP A 1 136 ? -3.435 11.049 11.708 1.00 89.62 136 ASP A O 1
ATOM 1075 N N . PRO A 1 137 ? -5.215 9.717 11.987 1.00 92.38 137 PRO A N 1
ATOM 1076 C CA . PRO A 1 137 ? -6.272 9.047 12.745 1.00 92.38 137 PRO A CA 1
ATOM 1077 C C . PRO A 1 137 ? -5.741 8.092 13.817 1.00 92.38 137 PRO A C 1
ATOM 1079 O O . PRO A 1 137 ? -4.810 7.317 13.5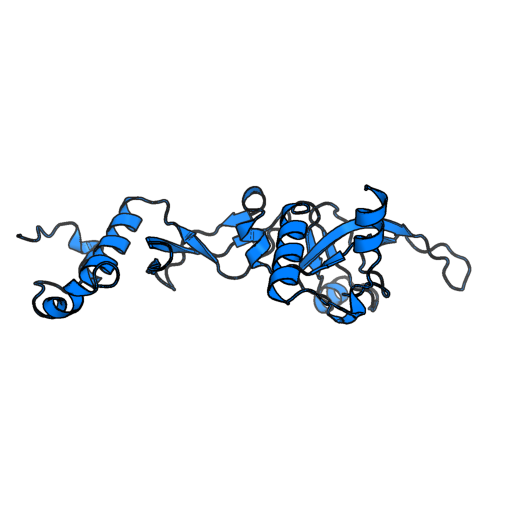92 1.00 92.38 137 PRO A O 1
ATOM 1082 N N . ARG A 1 138 ? -6.418 8.105 14.969 1.00 90.62 138 ARG A N 1
ATOM 1083 C CA . ARG A 1 138 ? -6.124 7.235 16.113 1.00 90.62 138 ARG A CA 1
ATOM 1084 C C . ARG A 1 138 ? -6.192 5.742 15.755 1.00 90.62 138 ARG A C 1
ATOM 1086 O O . ARG A 1 138 ? -6.960 5.351 14.868 1.00 90.62 138 ARG A O 1
ATOM 1093 N N . PRO A 1 139 ? -5.466 4.881 16.489 1.00 95.00 139 PRO A N 1
ATOM 1094 C CA . PRO A 1 139 ? -5.616 3.438 16.369 1.00 95.00 139 PRO A CA 1
ATOM 1095 C C . PRO A 1 139 ? -7.058 2.976 16.619 1.00 95.00 139 PRO A C 1
ATOM 1097 O O . PRO A 1 139 ? -7.797 3.579 17.406 1.00 95.00 139 PRO A O 1
ATOM 1100 N N . PHE A 1 140 ? -7.450 1.894 15.953 1.00 95.31 140 PHE A N 1
ATOM 1101 C CA . PHE A 1 140 ? -8.830 1.421 15.894 1.00 95.31 140 PHE A CA 1
ATOM 1102 C C . PHE A 1 140 ? -8.903 -0.108 15.881 1.00 95.31 140 PHE A C 1
ATOM 1104 O O . PHE A 1 140 ? -7.916 -0.789 15.608 1.00 95.31 140 PHE A O 1
ATOM 1111 N N . TYR A 1 141 ? -10.081 -0.651 16.175 1.00 97.19 141 TYR A N 1
ATOM 1112 C CA . TYR A 1 141 ? -10.380 -2.069 16.004 1.00 97.19 141 TYR A CA 1
ATOM 1113 C C . TYR A 1 141 ? -11.030 -2.308 14.639 1.00 97.19 141 TYR A C 1
ATOM 1115 O O . TYR A 1 141 ? -12.020 -1.662 14.294 1.00 97.19 141 TYR A O 1
ATOM 1123 N N . ASP A 1 142 ? -10.460 -3.225 13.864 1.00 96.81 142 ASP A N 1
ATOM 1124 C CA . ASP A 1 142 ? -11.003 -3.708 12.601 1.00 96.81 142 ASP A CA 1
ATOM 1125 C C . ASP A 1 142 ? -11.811 -4.984 12.857 1.00 96.81 142 ASP A C 1
ATOM 1127 O O . ASP A 1 142 ? -11.244 -6.048 13.106 1.00 96.81 142 ASP A O 1
ATOM 1131 N N . ALA A 1 143 ? -13.137 -4.864 12.783 1.00 95.25 143 ALA A N 1
ATOM 1132 C CA . ALA A 1 143 ? -14.061 -5.965 13.043 1.00 95.25 143 ALA A CA 1
ATOM 1133 C C . ALA A 1 143 ? -14.016 -7.073 11.980 1.00 95.25 143 ALA A C 1
ATOM 1135 O O . ALA A 1 143 ? -14.384 -8.203 12.278 1.00 95.25 143 ALA A O 1
ATOM 1136 N N . GLN A 1 144 ? -13.587 -6.775 10.747 1.00 94.62 144 GLN A N 1
ATOM 1137 C CA . GLN A 1 144 ? -13.477 -7.797 9.698 1.00 94.62 144 GLN A CA 1
ATOM 1138 C C . GLN A 1 144 ? -12.238 -8.667 9.909 1.00 94.62 144 GLN A C 1
ATOM 1140 O O . GLN A 1 144 ? -12.286 -9.875 9.708 1.00 94.62 144 GLN A O 1
ATOM 1145 N N . ALA A 1 145 ? -11.132 -8.050 10.328 1.00 93.69 145 ALA A N 1
ATOM 1146 C CA . ALA A 1 145 ? -9.885 -8.756 10.614 1.00 93.69 145 ALA A CA 1
ATOM 1147 C C . ALA A 1 145 ? -9.791 -9.281 12.058 1.00 93.69 145 ALA A C 1
ATOM 1149 O O . ALA A 1 145 ? -8.816 -9.957 12.374 1.00 93.69 145 ALA A O 1
ATOM 1150 N N . ASP A 1 146 ? -10.746 -8.919 12.921 1.00 95.06 146 ASP A N 1
ATOM 1151 C CA . ASP A 1 146 ? -10.712 -9.116 14.376 1.00 95.06 146 ASP A CA 1
ATOM 1152 C C . ASP A 1 146 ? -9.368 -8.693 15.001 1.00 95.06 146 ASP A C 1
ATOM 1154 O O . ASP A 1 146 ? -8.724 -9.407 15.769 1.00 95.06 146 ASP A O 1
ATOM 1158 N N . GLN A 1 147 ? -8.882 -7.514 14.605 1.00 96.06 147 GLN A N 1
ATOM 1159 C CA . GLN A 1 147 ? -7.554 -7.028 14.980 1.00 96.06 147 GLN A CA 1
ATOM 1160 C C . GLN A 1 147 ? -7.569 -5.534 15.258 1.00 96.06 147 GLN A C 1
ATOM 1162 O O . GLN A 1 147 ? -8.189 -4.754 14.538 1.00 96.06 147 GLN A O 1
ATOM 1167 N N . VAL A 1 148 ? -6.804 -5.102 16.260 1.00 96.69 148 VAL A N 1
ATOM 1168 C CA . VAL A 1 148 ? -6.525 -3.674 16.436 1.00 96.69 148 VAL A CA 1
ATOM 1169 C C . VAL A 1 148 ? -5.362 -3.237 15.550 1.00 96.69 148 VAL A C 1
ATOM 1171 O O . VAL A 1 148 ? -4.303 -3.873 15.496 1.00 96.69 148 VAL A O 1
ATOM 1174 N N . LYS A 1 149 ? -5.576 -2.131 14.848 1.00 97.31 149 LYS A N 1
ATOM 1175 C CA . LYS A 1 149 ? -4.678 -1.580 13.840 1.00 97.31 149 LYS A CA 1
ATOM 1176 C C . LYS A 1 149 ? -4.367 -0.121 14.148 1.00 97.31 149 LYS A C 1
ATOM 1178 O O . LYS A 1 149 ? -5.152 0.587 14.780 1.00 97.31 149 LYS A O 1
ATOM 1183 N N . CYS A 1 150 ? -3.218 0.339 13.681 1.00 96.38 150 CYS A N 1
ATOM 1184 C CA . CYS A 1 150 ? -2.869 1.752 13.629 1.00 96.38 150 CYS A CA 1
ATOM 1185 C C . CYS A 1 150 ? -2.597 2.172 12.186 1.00 96.38 150 CYS A C 1
ATOM 1187 O O . CYS A 1 150 ? -2.405 1.332 11.304 1.00 96.38 150 CYS A O 1
ATOM 1189 N N . TRP A 1 151 ? -2.597 3.479 11.952 1.00 96.81 151 TRP A N 1
ATOM 1190 C CA . TRP A 1 151 ? -2.234 4.049 10.664 1.00 96.81 151 TRP A CA 1
ATOM 1191 C C . TRP A 1 151 ? -0.756 4.407 10.649 1.00 96.81 151 TRP A C 1
ATOM 1193 O O . TRP A 1 151 ? -0.232 4.915 11.636 1.00 96.81 151 TRP A O 1
ATOM 1203 N N . VAL A 1 152 ? -0.101 4.152 9.524 1.00 96.19 152 VAL A N 1
ATOM 1204 C CA . VAL A 1 152 ? 1.296 4.511 9.268 1.00 96.19 152 VAL A CA 1
ATOM 1205 C C . VAL A 1 152 ? 1.433 5.082 7.860 1.00 96.19 152 VAL A C 1
ATOM 1207 O O . VAL A 1 152 ? 0.572 4.865 7.000 1.00 96.19 152 VAL A O 1
ATOM 1210 N N . ILE A 1 153 ? 2.531 5.793 7.614 1.00 97.25 153 ILE A N 1
ATOM 1211 C CA . ILE A 1 153 ? 2.942 6.227 6.279 1.00 97.25 153 ILE A CA 1
ATOM 1212 C C . ILE A 1 153 ? 4.109 5.330 5.845 1.00 97.25 153 ILE A C 1
ATOM 1214 O O . ILE A 1 153 ? 5.193 5.424 6.429 1.00 97.25 153 ILE A O 1
ATOM 1218 N N . PRO A 1 154 ? 3.906 4.434 4.864 1.00 97.31 154 PRO A N 1
ATOM 1219 C CA . PRO A 1 154 ? 4.982 3.619 4.331 1.00 97.31 154 PRO A CA 1
ATOM 1220 C C . PRO A 1 154 ? 5.873 4.431 3.389 1.00 97.31 154 PRO A C 1
ATOM 1222 O O . PRO A 1 154 ? 5.409 5.299 2.647 1.00 97.31 154 PRO A O 1
ATOM 1225 N N . THR A 1 155 ? 7.149 4.079 3.352 1.00 97.69 155 THR A N 1
ATOM 1226 C CA . THR A 1 155 ? 8.080 4.435 2.283 1.00 97.69 155 THR A CA 1
ATOM 1227 C C . THR A 1 155 ? 8.566 3.166 1.593 1.00 97.69 155 THR A C 1
ATOM 1229 O O . THR A 1 155 ? 8.644 2.110 2.219 1.00 97.69 155 THR A O 1
ATOM 1232 N N . PHE A 1 156 ? 8.861 3.245 0.296 1.00 97.06 156 PHE A N 1
ATOM 1233 C CA . PHE A 1 156 ? 9.222 2.081 -0.513 1.00 97.06 156 PHE A CA 1
ATOM 1234 C C . PHE A 1 156 ? 10.557 2.240 -1.238 1.00 97.06 156 PHE A C 1
ATOM 1236 O O . PHE A 1 156 ? 10.828 3.272 -1.861 1.00 97.06 156 PHE A O 1
ATOM 1243 N N . GLY A 1 157 ? 11.340 1.161 -1.217 1.00 94.06 157 GLY A N 1
ATOM 1244 C CA . GLY A 1 157 ? 12.572 0.997 -1.975 1.00 94.06 157 GLY A CA 1
ATOM 1245 C C . GLY A 1 157 ? 13.698 1.930 -1.531 1.00 94.06 157 GLY A C 1
ATOM 1246 O O . GLY A 1 157 ? 13.571 2.729 -0.605 1.00 94.06 157 GLY A O 1
ATOM 1247 N N . ARG A 1 158 ? 14.826 1.858 -2.244 1.00 92.56 158 ARG A N 1
ATOM 1248 C CA . ARG A 1 158 ? 16.044 2.631 -1.933 1.00 92.56 158 ARG A CA 1
ATOM 1249 C C . ARG A 1 158 ? 15.892 4.152 -2.040 1.00 92.56 158 ARG A C 1
ATOM 1251 O O . ARG A 1 158 ? 16.711 4.886 -1.505 1.00 92.56 158 ARG A O 1
ATOM 1258 N N . PHE A 1 159 ? 14.865 4.619 -2.748 1.00 92.94 159 PHE A N 1
ATOM 1259 C CA . PHE A 1 159 ? 14.562 6.042 -2.922 1.00 92.94 159 PHE A CA 1
ATOM 1260 C C . PHE A 1 159 ? 13.494 6.543 -1.940 1.00 92.94 159 PHE A C 1
ATOM 1262 O O . PHE A 1 159 ? 13.028 7.673 -2.079 1.00 92.94 159 PHE A O 1
ATOM 1269 N N . CYS A 1 160 ? 13.097 5.711 -0.968 1.00 94.88 160 CYS A N 1
ATOM 1270 C CA . CYS A 1 160 ? 12.148 6.048 0.092 1.00 94.88 160 CYS A CA 1
ATOM 1271 C C . CYS A 1 160 ? 10.861 6.693 -0.440 1.00 94.88 160 CYS A C 1
ATOM 1273 O O . CYS A 1 160 ? 10.373 7.680 0.114 1.00 94.88 160 CYS A O 1
ATOM 1275 N N . TRP A 1 161 ? 10.305 6.162 -1.533 1.00 96.25 161 TRP A N 1
ATOM 1276 C CA . TRP A 1 161 ? 9.104 6.734 -2.128 1.00 96.25 161 TRP A CA 1
ATOM 1277 C C . TRP A 1 161 ? 7.949 6.658 -1.134 1.00 96.25 161 TRP A C 1
ATOM 1279 O O . TRP A 1 161 ? 7.532 5.566 -0.759 1.00 96.25 161 TRP A O 1
ATOM 1289 N N . VAL A 1 162 ? 7.433 7.816 -0.726 1.00 96.81 162 VAL A N 1
ATOM 1290 C CA . VAL A 1 162 ? 6.280 7.902 0.175 1.00 96.81 162 VAL A CA 1
ATOM 1291 C C . VAL A 1 162 ? 5.060 7.294 -0.510 1.00 96.81 162 VAL A C 1
ATOM 1293 O O . VAL A 1 162 ? 4.728 7.664 -1.641 1.00 96.81 162 VAL A O 1
ATOM 1296 N N . LEU A 1 163 ? 4.418 6.357 0.180 1.00 96.75 163 LEU A N 1
ATOM 1297 C CA . LEU A 1 163 ? 3.188 5.701 -0.238 1.00 96.75 163 LEU A CA 1
ATOM 1298 C C . LEU A 1 163 ? 1.986 6.272 0.537 1.00 96.75 163 LEU A C 1
ATOM 1300 O O . LEU A 1 163 ? 2.161 6.900 1.587 1.00 96.75 163 LEU A O 1
ATOM 1304 N N . PRO A 1 164 ? 0.750 6.065 0.046 1.00 96.06 164 PRO A N 1
ATOM 1305 C CA . PRO A 1 164 ? -0.454 6.424 0.784 1.00 96.06 164 PRO A CA 1
ATOM 1306 C C . PRO A 1 164 ? -0.514 5.764 2.166 1.00 96.06 164 PRO A C 1
ATOM 1308 O O . PRO A 1 164 ? 0.051 4.691 2.386 1.00 96.06 164 PRO A O 1
ATOM 1311 N N . LYS A 1 165 ? -1.253 6.395 3.086 1.00 95.19 165 LYS A N 1
ATOM 1312 C CA . LYS A 1 165 ? -1.481 5.861 4.435 1.00 95.19 165 LYS A CA 1
ATOM 1313 C C . LYS A 1 165 ? -1.975 4.412 4.382 1.00 95.19 165 LYS A C 1
ATOM 1315 O O . LYS A 1 165 ? -2.866 4.082 3.599 1.00 95.19 165 LYS A O 1
ATOM 1320 N N . HIS A 1 166 ? -1.431 3.572 5.252 1.00 95.38 166 HIS A N 1
ATOM 1321 C CA . HIS A 1 166 ? -1.764 2.153 5.330 1.00 95.38 166 HIS A CA 1
ATOM 1322 C C . HIS A 1 166 ? -2.059 1.765 6.779 1.00 95.38 166 HIS A C 1
ATOM 1324 O O . HIS A 1 166 ? -1.399 2.246 7.701 1.00 95.38 166 HIS A O 1
ATOM 1330 N N . SER A 1 167 ? -3.065 0.917 6.990 1.00 95.50 167 SER A N 1
ATOM 1331 C CA . SER A 1 167 ? -3.389 0.398 8.320 1.00 95.50 167 SER A CA 1
ATOM 1332 C C . SER A 1 167 ? -2.656 -0.915 8.568 1.00 95.50 167 SER A C 1
ATOM 1334 O O . SER A 1 167 ? -2.771 -1.827 7.752 1.00 95.50 167 SER A O 1
ATOM 1336 N N . MET A 1 168 ? -1.981 -1.058 9.705 1.00 94.50 168 MET A N 1
ATOM 1337 C CA . MET A 1 168 ? -1.278 -2.292 10.064 1.00 94.50 168 MET A CA 1
ATOM 1338 C C . MET A 1 168 ? -1.551 -2.716 11.514 1.00 94.50 168 MET A C 1
ATOM 1340 O O . MET A 1 168 ? -1.895 -1.863 12.336 1.00 94.50 168 MET A O 1
ATOM 1344 N N . PRO A 1 169 ? -1.412 -4.013 11.855 1.00 95.81 169 PRO A N 1
ATOM 1345 C CA . PRO A 1 169 ? -1.574 -4.483 13.228 1.00 95.81 169 PRO A CA 1
ATOM 1346 C C . PRO A 1 169 ? -0.604 -3.799 14.194 1.00 95.81 169 PRO A C 1
ATOM 1348 O O . PRO A 1 169 ? 0.570 -3.599 13.879 1.00 95.81 169 PRO A O 1
ATOM 1351 N N . ILE A 1 170 ? -1.088 -3.477 15.394 1.00 94.88 170 ILE A N 1
ATOM 1352 C CA . ILE A 1 170 ? -0.264 -2.855 16.437 1.00 94.88 170 ILE A CA 1
ATOM 1353 C C . ILE A 1 170 ? 0.680 -3.906 17.040 1.00 94.88 170 ILE A C 1
ATOM 1355 O O . ILE A 1 170 ? 0.233 -4.927 17.569 1.00 94.88 170 ILE A O 1
ATOM 1359 N N . SER A 1 171 ? 1.987 -3.641 16.998 1.00 91.56 171 SER A N 1
ATOM 1360 C CA . SER A 1 171 ? 3.013 -4.509 17.593 1.00 91.56 171 SER A CA 1
ATOM 1361 C C . SER A 1 171 ? 3.177 -4.302 19.103 1.00 91.56 171 SER A C 1
ATOM 1363 O O . SER A 1 171 ? 3.379 -5.272 19.831 1.00 91.56 171 SER A O 1
ATOM 1365 N N . ASN A 1 172 ? 3.056 -3.061 19.590 1.00 91.44 172 ASN A N 1
ATOM 1366 C CA . ASN A 1 172 ? 3.161 -2.737 21.014 1.00 91.44 172 ASN A CA 1
ATOM 1367 C C . ASN A 1 172 ? 1.975 -3.318 21.807 1.00 91.44 172 ASN A C 1
ATOM 1369 O O . ASN A 1 172 ? 0.821 -2.983 21.540 1.00 91.44 172 ASN A O 1
ATOM 1373 N N . VAL A 1 173 ? 2.263 -4.177 22.789 1.00 92.06 173 VAL A N 1
ATOM 1374 C CA . VAL A 1 173 ? 1.244 -4.937 23.528 1.00 92.06 173 VAL A CA 1
ATOM 1375 C C . VAL A 1 173 ? 0.370 -4.025 24.385 1.00 92.06 173 VAL A C 1
ATOM 1377 O O . VAL A 1 173 ? -0.847 -4.200 24.400 1.00 92.06 173 VAL A O 1
ATOM 1380 N N . GLU A 1 174 ? 0.948 -3.029 25.053 1.00 90.94 174 GLU A N 1
ATOM 1381 C CA . GLU A 1 174 ? 0.214 -2.135 25.951 1.00 90.94 174 GLU A CA 1
ATOM 1382 C C . GLU A 1 174 ? -0.817 -1.301 25.186 1.00 90.94 174 GLU A C 1
ATOM 13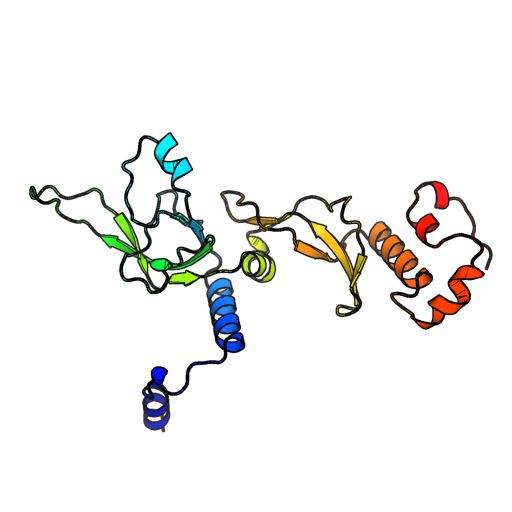84 O O . GLU A 1 174 ? -1.982 -1.228 25.580 1.00 90.94 174 GLU A O 1
ATOM 1389 N N . LEU A 1 175 ? -0.406 -0.707 24.064 1.00 89.94 175 LEU A N 1
ATOM 1390 C CA . LEU A 1 175 ? -1.273 0.049 23.168 1.00 89.94 175 LEU A CA 1
ATOM 1391 C C . LEU A 1 175 ? -2.327 -0.866 22.543 1.00 89.94 175 LEU A C 1
ATOM 1393 O O . LEU A 1 175 ? -3.497 -0.495 22.470 1.00 89.94 175 LEU A O 1
ATOM 1397 N N . ARG A 1 176 ? -1.940 -2.083 22.143 1.00 93.50 176 ARG A N 1
ATOM 1398 C CA . ARG A 1 176 ? -2.861 -3.085 21.599 1.00 93.50 176 ARG A CA 1
ATOM 1399 C C . ARG A 1 176 ? -3.994 -3.391 22.581 1.00 93.50 176 ARG A C 1
ATOM 1401 O O . ARG A 1 176 ? -5.161 -3.355 22.198 1.00 93.50 176 ARG A O 1
ATOM 1408 N N . VAL A 1 177 ? -3.655 -3.632 23.849 1.00 94.00 177 VAL A N 1
ATOM 1409 C CA . VAL A 1 177 ? -4.627 -3.894 24.921 1.00 94.00 177 VAL A CA 1
ATOM 1410 C C . VAL A 1 177 ? -5.498 -2.670 25.193 1.00 94.00 177 VAL A C 1
ATOM 1412 O O . VAL A 1 177 ? -6.710 -2.818 25.303 1.00 94.00 177 VAL A O 1
ATOM 1415 N N . GLN A 1 178 ? -4.929 -1.463 25.252 1.00 92.50 178 GLN A N 1
ATOM 1416 C CA . GLN A 1 178 ? -5.701 -0.231 25.471 1.00 92.50 178 GLN A CA 1
ATOM 1417 C C . GLN A 1 178 ? -6.739 0.009 24.370 1.00 92.50 178 GLN A C 1
ATOM 1419 O O . GLN A 1 178 ? -7.903 0.284 24.661 1.00 92.50 178 GLN A O 1
ATOM 1424 N N . VAL A 1 179 ? -6.330 -0.122 23.105 1.00 94.12 179 VAL A N 1
ATOM 1425 C CA . VAL A 1 179 ? -7.208 0.081 21.944 1.00 94.12 179 VAL A CA 1
ATOM 1426 C C . VAL A 1 179 ? -8.289 -0.995 21.896 1.00 94.12 179 VAL A C 1
ATOM 1428 O O . VAL A 1 179 ? -9.451 -0.679 21.647 1.00 94.12 179 VAL A O 1
ATOM 1431 N N . PHE A 1 180 ? -7.936 -2.249 22.195 1.00 96.19 180 PHE A N 1
ATOM 1432 C CA . PHE A 1 180 ? -8.902 -3.344 22.252 1.00 96.19 180 PHE A CA 1
ATOM 1433 C C . PHE A 1 180 ? -9.898 -3.167 23.400 1.00 96.19 180 PHE A C 1
ATOM 1435 O O . PHE A 1 180 ? -11.098 -3.295 23.190 1.00 96.19 180 PHE A O 1
ATOM 1442 N N . ALA A 1 181 ? -9.431 -2.824 24.603 1.00 95.06 181 ALA A N 1
ATOM 1443 C CA . ALA A 1 181 ? -10.291 -2.587 25.758 1.00 95.06 181 ALA A CA 1
ATOM 1444 C C . ALA A 1 181 ? -11.257 -1.421 25.508 1.00 95.06 181 ALA A C 1
ATOM 1446 O O . ALA A 1 181 ? -12.442 -1.532 25.820 1.00 95.06 181 ALA A O 1
ATOM 1447 N N . TYR A 1 182 ? -10.779 -0.338 24.885 1.00 94.62 182 TYR A N 1
ATOM 1448 C CA . TYR A 1 182 ? -11.647 0.734 24.404 1.00 94.62 182 TYR A CA 1
ATOM 1449 C C . TYR A 1 182 ? -12.715 0.196 23.443 1.00 94.62 182 TYR A C 1
ATOM 1451 O O . TYR A 1 182 ? -13.902 0.392 23.687 1.00 94.62 182 TYR A O 1
ATOM 1459 N N . ALA A 1 183 ? -12.313 -0.520 22.389 1.00 96.06 183 ALA A N 1
ATOM 1460 C CA . ALA A 1 183 ? -13.228 -1.055 21.381 1.00 96.06 183 ALA A CA 1
ATOM 1461 C C . ALA A 1 183 ? -14.246 -2.050 21.966 1.00 96.06 183 ALA A C 1
ATOM 1463 O O . ALA A 1 183 ? -15.407 -2.080 21.553 1.00 96.06 183 ALA A O 1
ATOM 1464 N N . LEU A 1 184 ? -13.836 -2.849 22.951 1.00 95.94 184 LEU A N 1
ATOM 1465 C CA . LEU A 1 184 ? -14.701 -3.773 23.672 1.00 95.94 184 LEU A CA 1
ATOM 1466 C C . LEU A 1 184 ? -15.779 -3.018 24.448 1.00 95.94 184 LEU A C 1
ATOM 1468 O O . LEU A 1 184 ? -16.961 -3.288 24.253 1.00 95.94 184 LEU A O 1
ATOM 1472 N N . LEU A 1 185 ? -15.387 -2.049 25.280 1.00 94.69 185 LEU A N 1
ATOM 1473 C CA . LEU A 1 185 ? -16.326 -1.263 26.087 1.00 94.69 185 LEU A CA 1
ATOM 1474 C C . LEU A 1 185 ? -17.226 -0.358 25.243 1.00 94.69 185 LEU A C 1
ATOM 1476 O O . LEU A 1 185 ? -18.381 -0.131 25.591 1.00 94.69 185 LEU A O 1
ATOM 1480 N N . GLU A 1 186 ? -16.723 0.117 24.108 1.00 94.38 186 GLU A N 1
ATOM 1481 C CA . GLU A 1 186 ? -17.506 0.859 23.121 1.00 94.38 186 GLU A CA 1
ATOM 1482 C C . GLU A 1 186 ? -18.517 -0.042 22.378 1.00 94.38 186 GLU A C 1
ATOM 1484 O O . GLU A 1 186 ? -19.401 0.434 21.664 1.00 94.38 186 GLU A O 1
ATOM 1489 N N . GLY A 1 187 ? -18.412 -1.363 22.550 1.00 95.00 187 GLY A N 1
ATOM 1490 C CA . GLY A 1 187 ? -19.269 -2.357 21.915 1.00 95.00 187 GLY A CA 1
ATOM 1491 C C . GLY A 1 187 ? -18.960 -2.576 20.433 1.00 95.00 187 GLY A C 1
ATOM 1492 O O . GLY A 1 187 ? -19.824 -3.028 19.683 1.00 95.00 187 GLY A O 1
ATOM 1493 N N . GLN A 1 188 ? -17.749 -2.234 19.988 1.00 95.12 188 GLN A N 1
ATOM 1494 C CA . GLN A 1 188 ? -17.257 -2.552 18.644 1.00 95.12 188 GLN A CA 1
ATOM 1495 C C . GLN A 1 188 ? -16.885 -4.035 18.532 1.00 95.12 188 GLN A C 1
ATOM 1497 O O . GLN A 1 188 ? -17.158 -4.641 17.503 1.00 95.12 188 GLN A O 1
ATOM 1502 N N . VAL A 1 189 ? -16.322 -4.614 19.602 1.00 96.25 189 VAL A N 1
ATOM 1503 C CA . VAL A 1 189 ? -15.967 -6.045 19.673 1.00 96.25 189 VAL A CA 1
ATOM 1504 C C . VAL A 1 189 ? -17.177 -6.897 20.077 1.00 96.25 189 VAL A C 1
ATOM 1506 O O . VAL A 1 189 ? -17.516 -7.846 19.381 1.00 96.25 189 VAL A O 1
ATOM 1509 N N . CYS A 1 190 ? -17.878 -6.543 21.167 1.00 94.56 190 CYS A N 1
ATOM 1510 C CA . CYS A 1 190 ? -19.172 -7.151 21.515 1.00 94.56 190 CYS A CA 1
ATOM 1511 C C . CYS A 1 190 ? -20.298 -6.127 21.364 1.00 94.56 190 CYS A C 1
ATOM 1513 O O . CYS A 1 190 ? -20.488 -5.305 22.266 1.00 94.56 190 CYS A O 1
ATOM 1515 N N . PRO A 1 191 ? -21.111 -6.198 20.294 1.00 95.12 191 PRO A N 1
ATOM 1516 C CA . PRO A 1 191 ? -22.259 -5.308 20.108 1.00 95.12 191 PRO A CA 1
ATOM 1517 C C . PRO A 1 191 ? -23.239 -5.309 21.288 1.00 95.12 191 PRO A C 1
ATOM 1519 O O . PRO A 1 191 ? -23.910 -4.308 21.534 1.00 95.12 191 PRO A O 1
ATOM 1522 N N . CYS A 1 192 ? -23.267 -6.406 22.051 1.00 94.50 192 CYS A N 1
ATOM 1523 C CA . CYS A 1 192 ? -24.034 -6.567 23.278 1.00 94.50 192 CYS A CA 1
ATOM 1524 C C . CYS A 1 192 ? -23.781 -5.455 24.316 1.00 94.50 192 CYS A C 1
ATOM 1526 O O . CYS A 1 192 ? -24.702 -5.049 25.022 1.00 94.50 192 CYS A O 1
ATOM 1528 N N . LEU A 1 193 ? -22.554 -4.924 24.381 1.00 94.06 193 LEU A N 1
ATOM 1529 C CA . LEU A 1 193 ? -22.149 -3.931 25.377 1.00 94.06 193 LEU A CA 1
ATOM 1530 C C . LEU A 1 193 ? -22.652 -2.513 25.068 1.00 94.06 193 LEU A C 1
ATOM 1532 O O . LEU A 1 193 ? -22.681 -1.665 25.961 1.00 94.06 193 LEU A O 1
ATOM 1536 N N . LYS A 1 194 ? -23.125 -2.249 23.841 1.00 94.50 194 LYS A N 1
ATOM 1537 C CA . LYS A 1 194 ? -23.636 -0.923 23.453 1.00 94.50 194 LYS A CA 1
ATOM 1538 C C . LYS A 1 194 ? -24.809 -0.465 24.324 1.00 94.50 194 LYS A C 1
ATOM 1540 O O . LYS A 1 194 ? -24.908 0.716 24.643 1.00 94.50 194 LYS A O 1
ATOM 1545 N N . SER A 1 195 ? -25.682 -1.388 24.733 1.00 94.00 195 SER A N 1
ATOM 1546 C CA . SER A 1 195 ? -26.868 -1.084 25.550 1.00 94.00 195 SER A CA 1
ATOM 1547 C C . SER A 1 195 ? -26.512 -0.646 26.975 1.00 94.00 195 SER A C 1
ATOM 1549 O O . SER A 1 195 ? -27.207 0.194 27.554 1.00 94.00 195 SER A O 1
ATOM 1551 N N . VAL A 1 196 ? -25.413 -1.180 27.520 1.00 91.44 196 VAL A N 1
ATOM 1552 C CA . VAL A 1 196 ? -24.962 -0.926 28.895 1.00 91.44 196 VAL A CA 1
ATOM 1553 C C . VAL A 1 196 ? -23.924 0.189 29.008 1.00 91.44 196 VAL A C 1
ATOM 1555 O O . VAL A 1 196 ? -23.636 0.627 30.119 1.00 91.44 196 VAL A O 1
ATOM 1558 N N . ARG A 1 197 ? -23.417 0.717 27.882 1.00 91.31 197 ARG A N 1
ATOM 1559 C CA . ARG A 1 197 ? -22.430 1.815 27.838 1.00 91.31 197 ARG A CA 1
ATOM 1560 C C . ARG A 1 197 ? -22.823 3.012 28.711 1.00 91.31 197 ARG A C 1
ATOM 1562 O O . ARG A 1 197 ? -21.988 3.551 29.427 1.00 91.31 197 ARG A O 1
ATOM 1569 N N . LYS A 1 198 ? -24.105 3.394 28.706 1.00 91.62 198 LYS A N 1
ATOM 1570 C CA . LYS A 1 198 ? -24.643 4.514 29.506 1.00 91.62 198 LYS A CA 1
ATOM 1571 C C . LYS A 1 198 ? -24.608 4.294 31.025 1.00 91.62 198 LYS A C 1
ATOM 1573 O O . LYS A 1 198 ? -24.769 5.253 31.769 1.00 91.62 198 LYS A O 1
ATOM 1578 N N . TYR A 1 199 ? -24.430 3.054 31.476 1.00 92.81 199 TYR A N 1
ATOM 1579 C CA . TYR A 1 199 ? -24.350 2.690 32.893 1.00 92.81 199 TYR A CA 1
ATOM 1580 C C . TYR A 1 199 ? -22.906 2.475 33.366 1.00 92.81 199 TYR A C 1
ATOM 1582 O O . TYR A 1 199 ? -22.688 2.144 34.529 1.00 92.81 199 TYR A O 1
ATOM 1590 N N . MET A 1 200 ? -21.913 2.637 32.485 1.00 91.19 200 MET A N 1
ATOM 1591 C CA . MET A 1 200 ? -20.510 2.511 32.864 1.00 91.19 200 MET A CA 1
ATOM 1592 C C . MET A 1 200 ? -20.101 3.662 33.787 1.00 91.19 200 MET A C 1
ATOM 1594 O O . MET A 1 200 ? -20.460 4.816 33.566 1.00 91.19 200 MET A O 1
ATOM 1598 N N . SER A 1 201 ? -19.301 3.349 34.807 1.00 90.62 201 SER A N 1
ATOM 1599 C CA . SER A 1 201 ? -18.825 4.323 35.800 1.00 90.62 201 SER A CA 1
ATOM 1600 C C . SER A 1 201 ? -17.940 5.426 35.213 1.00 90.62 201 SER A C 1
ATOM 1602 O O . SER A 1 201 ? -17.812 6.496 35.803 1.00 90.62 201 SER A O 1
ATOM 1604 N N . ALA A 1 202 ? -17.332 5.176 34.053 1.00 89.50 202 ALA A N 1
ATOM 1605 C CA . ALA A 1 202 ? -16.562 6.139 33.286 1.00 89.50 202 ALA A CA 1
ATOM 1606 C C . ALA A 1 202 ? -16.751 5.879 31.782 1.00 89.50 202 ALA A C 1
ATOM 1608 O O . ALA A 1 202 ? -16.963 4.729 31.383 1.00 89.50 202 ALA A O 1
ATOM 1609 N N . PRO A 1 203 ? -16.622 6.913 30.934 1.00 90.12 203 PRO A N 1
ATOM 1610 C CA . PRO A 1 203 ? -16.676 6.743 29.486 1.00 90.12 203 PRO A CA 1
ATOM 1611 C C . PRO A 1 203 ? -15.516 5.854 28.991 1.00 90.12 203 PRO A C 1
ATOM 1613 O O . PRO A 1 203 ? -14.404 5.975 29.526 1.00 90.12 203 PRO A O 1
ATOM 1616 N N . PRO A 1 204 ? -15.712 4.982 27.981 1.00 90.44 204 PRO A N 1
ATOM 1617 C CA . PRO A 1 204 ? -14.665 4.100 27.450 1.00 90.44 204 PRO A CA 1
ATOM 1618 C C . PRO A 1 204 ? -13.366 4.822 27.067 1.00 90.44 204 PRO A C 1
ATOM 1620 O O . PRO A 1 204 ? -12.274 4.299 27.293 1.00 90.44 204 PRO A O 1
ATOM 1623 N N . GLU A 1 205 ? -13.466 6.058 26.568 1.00 89.25 205 GLU A N 1
ATOM 1624 C CA . GLU A 1 205 ? -12.343 6.919 26.169 1.00 89.25 205 GLU A CA 1
ATOM 1625 C C . GLU A 1 205 ? -11.328 7.148 27.297 1.00 89.25 205 GLU A C 1
ATOM 1627 O O . GLU A 1 205 ? -10.155 7.414 27.038 1.00 89.25 205 GLU A O 1
ATOM 1632 N N . SER A 1 206 ? -11.756 7.023 28.555 1.00 87.81 206 SER A N 1
ATOM 1633 C CA . SER A 1 206 ? -10.884 7.171 29.721 1.00 87.81 206 SER A CA 1
ATOM 1634 C C . SER A 1 206 ? -9.702 6.195 29.724 1.00 87.81 206 SER A C 1
ATOM 1636 O O . SER A 1 206 ? -8.642 6.568 30.213 1.00 87.81 206 SER A O 1
ATOM 1638 N N . ILE A 1 207 ? -9.847 4.989 29.153 1.00 87.12 207 ILE A N 1
ATOM 1639 C CA . ILE A 1 207 ? -8.775 3.970 29.082 1.00 87.12 207 ILE A CA 1
ATOM 1640 C C . ILE A 1 207 ? -7.584 4.445 28.249 1.00 87.12 207 ILE A C 1
ATOM 1642 O O . ILE A 1 207 ? -6.452 4.035 28.479 1.00 87.12 207 ILE A O 1
ATOM 1646 N N . LEU A 1 208 ? -7.829 5.328 27.284 1.00 82.81 208 LEU A N 1
ATOM 1647 C CA . LEU A 1 208 ? -6.800 5.811 26.367 1.00 82.81 208 LEU A CA 1
ATOM 1648 C C . LEU A 1 208 ? -5.954 6.930 26.984 1.00 82.81 208 LEU A C 1
ATOM 1650 O O . LEU A 1 208 ? -4.951 7.342 26.406 1.00 82.81 208 LEU A O 1
ATOM 1654 N N . ARG A 1 209 ? -6.355 7.447 28.152 1.00 79.56 209 ARG A N 1
ATOM 1655 C CA . ARG A 1 209 ? -5.631 8.503 28.861 1.00 79.56 209 ARG A CA 1
ATOM 1656 C C . ARG A 1 209 ? -4.607 7.897 29.810 1.00 79.56 209 ARG A C 1
ATOM 1658 O O . ARG A 1 209 ? -4.945 7.041 30.628 1.00 79.56 209 ARG A O 1
ATOM 1665 N N . ARG A 1 210 ? -3.384 8.440 29.797 1.00 64.81 210 ARG A N 1
ATOM 1666 C CA . ARG A 1 210 ? -2.303 8.069 30.734 1.00 64.81 210 ARG A CA 1
ATOM 1667 C C . ARG A 1 210 ? -2.652 8.282 32.214 1.00 64.81 210 ARG A C 1
ATOM 1669 O O . ARG A 1 210 ? -2.074 7.648 33.083 1.00 64.81 210 ARG A O 1
ATOM 1676 N N . GLU A 1 211 ? -3.617 9.137 32.517 1.00 60.69 211 GLU A N 1
ATOM 1677 C CA . GLU A 1 211 ? -4.057 9.414 33.892 1.00 60.69 211 GLU A CA 1
ATOM 1678 C C . GLU A 1 211 ? -4.876 8.262 34.504 1.00 60.69 211 GLU A C 1
ATOM 1680 O O . GLU A 1 211 ? -5.039 8.181 35.719 1.00 60.69 211 GLU A O 1
ATOM 1685 N N . SER A 1 212 ? -5.381 7.340 33.676 1.00 58.91 212 SER A N 1
ATOM 1686 C CA . SER A 1 212 ? -6.267 6.257 34.117 1.00 58.91 212 SER A CA 1
ATOM 1687 C C . SER A 1 212 ? -5.542 5.024 34.674 1.00 58.91 212 SER A C 1
ATOM 1689 O O . SER A 1 212 ? -6.172 4.211 35.349 1.00 58.91 212 SER A O 1
ATOM 1691 N N . PHE A 1 213 ? -4.222 4.903 34.473 1.00 58.50 213 PHE A N 1
ATOM 1692 C CA . PHE A 1 213 ? -3.429 3.741 34.909 1.00 58.50 213 PHE A CA 1
ATOM 1693 C C . PHE A 1 213 ? -3.383 3.549 36.437 1.00 58.50 213 PHE A C 1
ATOM 1695 O O . PHE A 1 213 ? -3.071 2.456 36.904 1.00 58.50 213 PHE A O 1
ATOM 1702 N N . GLY A 1 214 ? -3.717 4.582 37.221 1.00 57.34 214 GLY A N 1
ATOM 1703 C CA . GLY A 1 214 ? -3.788 4.519 38.687 1.00 57.34 214 GLY A CA 1
ATOM 1704 C C . GLY A 1 214 ? -5.185 4.251 39.259 1.00 57.34 214 GLY A C 1
ATOM 1705 O O . GLY A 1 214 ? -5.321 4.005 40.458 1.00 57.34 214 GLY A O 1
ATOM 1706 N N . GLN A 1 215 ? -6.241 4.292 38.440 1.00 60.59 215 GLN A N 1
ATOM 1707 C CA . GLN A 1 215 ? -7.609 4.096 38.920 1.00 60.59 215 GLN A CA 1
ATOM 1708 C C . GLN A 1 215 ? -7.960 2.606 38.960 1.00 60.59 215 GLN A C 1
ATOM 1710 O O . GLN A 1 215 ? -8.242 1.990 37.932 1.00 60.59 215 GLN A O 1
ATOM 1715 N N . LYS A 1 216 ? -8.022 2.027 40.168 1.00 57.78 216 LYS A N 1
ATOM 1716 C CA . LYS A 1 216 ? -8.648 0.712 40.373 1.00 57.78 216 LYS A CA 1
ATOM 1717 C C . LYS A 1 216 ? -10.136 0.813 40.048 1.00 57.78 216 LYS A C 1
ATOM 1719 O O . LYS A 1 216 ? -10.919 1.331 40.844 1.00 57.78 216 LYS A O 1
ATOM 1724 N N . ARG A 1 217 ? -10.531 0.308 38.882 1.00 63.47 217 ARG A N 1
ATOM 1725 C CA . ARG A 1 217 ? -11.941 0.164 38.519 1.00 63.47 217 ARG A CA 1
ATOM 1726 C C . ARG A 1 217 ? -12.477 -1.044 39.275 1.00 63.47 217 ARG A C 1
ATOM 1728 O O . ARG A 1 217 ? -12.055 -2.166 39.014 1.00 63.47 217 ARG A O 1
ATOM 1735 N N . LYS A 1 218 ? -13.316 -0.793 40.281 1.00 44.53 218 LYS A N 1
ATOM 1736 C CA . LYS A 1 218 ? -13.965 -1.858 41.047 1.00 44.53 218 LYS A CA 1
ATOM 1737 C C . LYS A 1 218 ? -14.955 -2.576 40.130 1.00 44.53 218 LYS A C 1
ATOM 1739 O O . LYS A 1 218 ? -15.888 -1.940 39.642 1.00 44.53 218 LYS A O 1
ATOM 1744 N N . GLY A 1 219 ? -14.682 -3.851 39.868 1.00 42.91 219 GLY A N 1
ATOM 1745 C CA . GLY A 1 219 ? -15.701 -4.844 39.539 1.00 42.91 219 GLY A CA 1
ATOM 1746 C C . GLY A 1 219 ? -16.242 -5.441 40.825 1.00 42.91 219 GLY A C 1
ATOM 1747 O O . GLY A 1 219 ? -15.456 -5.495 41.802 1.00 42.91 219 GLY A O 1
#

Foldseek 3Di:
DVVVVVVVVPPDCVVPPDDPVVVVVVLLVVCLVQVQQKKFFDDQVNCVVVVHDSDLWGWIQTLNDRDIATEDCPDPCSVVSARMKGADDWDWDWDQDPVRRTDDIHTYGHRIGHDALVSSVVRVVVQKDKDPFDPPVPWAQDQVVRAIWTKIFIFGHPVRHTGPIDIDGDPDPLSRCLRVQLCVCCCVNPVVNVVCQVVDPDHSCLSVDPVCPPDDDDD

pLDDT: mean 86.22, std 13.39, range [42.91, 97.69]

InterPro domains:
  IPR011709 DEAD-box helicase, OB fold [PF07717] (26-125)

Radius of gyration: 25.43 Å; chains: 1; bounding box: 51×56×80 Å

Organism: Trifolium subterraneum (NCBI:txid3900)